Protein AF-A0A560EXR5-F1 (afdb_monomer)

Structure (mmCIF, N/CA/C/O backbone):
data_AF-A0A560EXR5-F1
#
_entry.id   AF-A0A560EXR5-F1
#
loop_
_atom_site.group_PDB
_atom_site.id
_atom_site.type_symbol
_atom_site.label_atom_id
_atom_site.label_alt_id
_atom_site.label_comp_id
_atom_site.label_asym_id
_atom_site.label_entity_id
_atom_site.label_seq_id
_atom_site.pdbx_PDB_ins_code
_atom_site.Cartn_x
_atom_site.Cartn_y
_atom_site.Cartn_z
_atom_site.occupancy
_atom_site.B_iso_or_equiv
_atom_site.auth_seq_id
_atom_site.auth_comp_id
_atom_site.auth_asym_id
_atom_site.auth_atom_id
_atom_site.pdbx_PDB_model_num
ATOM 1 N N . MET A 1 1 ? 4.949 34.197 48.998 1.00 36.62 1 MET A N 1
ATOM 2 C CA . MET A 1 1 ? 5.583 34.991 47.928 1.00 36.62 1 MET A CA 1
ATOM 3 C C . MET A 1 1 ? 6.390 34.040 47.038 1.00 36.62 1 MET A C 1
ATOM 5 O O . MET A 1 1 ? 7.555 33.818 47.303 1.00 36.62 1 MET A O 1
ATOM 9 N N . HIS A 1 2 ? 5.768 33.418 46.030 1.00 34.25 2 HIS A N 1
ATOM 10 C CA . HIS A 1 2 ? 6.482 32.774 44.912 1.00 34.25 2 HIS A CA 1
ATOM 11 C C . HIS A 1 2 ? 5.753 33.159 43.625 1.00 34.25 2 HIS A C 1
ATOM 13 O O . HIS A 1 2 ? 5.005 32.384 43.034 1.00 34.25 2 HIS A O 1
ATOM 19 N N . ALA A 1 3 ? 5.895 34.433 43.268 1.00 44.72 3 ALA A N 1
ATOM 20 C CA . ALA A 1 3 ? 5.408 34.966 42.012 1.00 44.72 3 ALA A CA 1
ATOM 21 C C . ALA A 1 3 ? 6.385 34.535 40.910 1.00 44.72 3 ALA A C 1
ATOM 23 O O . ALA A 1 3 ? 7.532 34.966 40.911 1.00 44.72 3 ALA A O 1
ATOM 24 N N . LYS A 1 4 ? 5.891 33.698 39.991 1.00 55.50 4 LYS A N 1
ATOM 25 C CA . LYS A 1 4 ? 6.545 33.218 38.761 1.00 55.50 4 LYS A CA 1
ATOM 26 C C . LYS A 1 4 ? 7.692 32.219 38.985 1.00 55.50 4 LYS A C 1
ATOM 28 O O . LYS A 1 4 ? 8.822 32.584 39.287 1.00 55.50 4 LYS A O 1
ATOM 33 N N . ARG A 1 5 ? 7.395 30.930 38.756 1.00 59.75 5 ARG A N 1
ATOM 34 C CA . ARG A 1 5 ? 8.422 29.930 38.417 1.00 59.75 5 ARG A CA 1
ATOM 35 C C . ARG A 1 5 ? 9.170 30.448 37.183 1.00 59.75 5 ARG A C 1
ATOM 37 O O . ARG A 1 5 ? 8.523 30.815 36.205 1.00 59.75 5 ARG A O 1
ATOM 44 N N . GLY A 1 6 ? 10.496 30.539 37.249 1.00 60.44 6 GLY A N 1
ATOM 45 C CA . GLY A 1 6 ? 11.305 30.971 36.112 1.00 60.44 6 GLY A CA 1
ATOM 46 C C . GLY A 1 6 ? 11.167 29.982 34.956 1.00 60.44 6 GLY A C 1
ATOM 47 O O . GLY A 1 6 ? 11.439 28.799 35.125 1.00 60.44 6 GLY A O 1
ATOM 48 N N . THR A 1 7 ? 10.723 30.452 33.794 1.00 59.69 7 THR A N 1
ATOM 49 C CA . THR A 1 7 ? 10.739 29.677 32.548 1.00 59.69 7 THR A CA 1
ATOM 50 C C . THR A 1 7 ? 12.156 29.669 31.989 1.00 59.69 7 THR A C 1
ATOM 52 O O . THR A 1 7 ? 12.626 30.683 31.475 1.00 59.69 7 THR A O 1
ATOM 55 N N . ILE A 1 8 ? 12.847 28.533 32.097 1.00 69.62 8 ILE A N 1
ATOM 56 C CA . ILE A 1 8 ? 14.122 28.304 31.413 1.00 69.62 8 ILE A CA 1
ATOM 57 C C . ILE A 1 8 ? 13.785 27.878 29.981 1.00 69.62 8 ILE A C 1
ATOM 59 O O . ILE A 1 8 ? 13.332 26.761 29.760 1.00 69.62 8 ILE A O 1
ATOM 63 N N . LEU A 1 9 ? 13.978 28.779 29.012 1.00 65.06 9 LEU A N 1
ATOM 64 C CA . LEU A 1 9 ? 13.545 28.601 27.614 1.00 65.06 9 LEU A CA 1
ATOM 65 C C . LEU A 1 9 ? 14.181 27.397 26.895 1.00 65.06 9 LEU A C 1
ATOM 67 O O . LEU A 1 9 ? 13.641 26.942 25.894 1.00 65.06 9 LEU A O 1
ATOM 71 N N . CYS A 1 10 ? 15.302 26.881 27.403 1.00 78.12 10 CYS A N 1
ATOM 72 C CA . CYS A 1 10 ? 16.080 25.821 26.758 1.00 78.12 10 CYS A CA 1
ATOM 73 C C . CYS A 1 10 ? 16.126 24.510 27.562 1.00 78.12 10 CYS A C 1
ATOM 75 O O . CYS A 1 10 ? 16.917 23.629 27.231 1.00 78.12 10 CYS A O 1
ATOM 77 N N . LEU A 1 11 ? 15.334 24.376 28.633 1.00 77.56 11 LEU A N 1
ATOM 78 C CA . LEU A 1 11 ? 15.291 23.149 29.428 1.00 77.56 11 LEU A CA 1
ATOM 79 C C . LEU A 1 11 ? 14.132 22.268 28.957 1.00 77.56 11 LEU A C 1
ATOM 81 O O . LEU A 1 11 ? 12.967 22.631 29.105 1.00 77.56 11 LEU A O 1
ATOM 85 N N . LEU A 1 12 ? 14.457 21.100 28.407 1.00 77.69 12 LEU A N 1
ATOM 86 C CA . LEU A 1 12 ? 13.470 20.063 28.126 1.00 77.69 12 LEU A CA 1
ATOM 87 C C . LEU A 1 12 ? 13.088 19.391 29.449 1.00 77.69 12 LEU A C 1
ATOM 89 O O . LEU A 1 12 ? 13.853 18.594 29.990 1.00 77.69 12 LEU A O 1
ATOM 93 N N . GLU A 1 13 ? 11.920 19.735 29.987 1.00 78.25 13 GLU A N 1
ATOM 94 C CA . GLU A 1 13 ? 11.346 19.070 31.157 1.00 78.25 13 GLU A CA 1
ATOM 95 C C . GLU A 1 13 ? 10.297 18.042 30.702 1.00 78.25 13 GLU A C 1
ATOM 97 O O . GLU A 1 13 ? 9.470 18.355 29.838 1.00 78.25 13 GLU A O 1
ATOM 102 N N . PRO A 1 14 ? 10.298 16.814 31.250 1.00 81.19 14 PRO A N 1
ATOM 103 C CA . PRO A 1 14 ? 9.248 15.851 30.959 1.00 81.19 14 PRO A CA 1
ATOM 104 C C . PRO A 1 14 ? 7.896 16.372 31.453 1.00 81.19 14 PRO A C 1
ATOM 106 O O . PRO A 1 14 ? 7.751 16.780 32.608 1.00 81.19 14 PRO A O 1
ATOM 109 N N . VAL A 1 15 ? 6.884 16.309 30.586 1.00 82.75 15 VAL A N 1
ATOM 110 C CA . VAL A 1 15 ? 5.515 16.652 30.971 1.00 82.75 15 VAL A CA 1
ATOM 111 C C . VAL A 1 15 ? 4.987 15.588 31.928 1.00 82.75 15 VAL A C 1
ATOM 113 O O . VAL A 1 15 ? 4.926 14.407 31.590 1.00 82.75 15 VAL A O 1
ATOM 116 N N . THR A 1 16 ? 4.585 16.001 33.127 1.00 87.00 16 THR A N 1
ATOM 117 C CA . THR A 1 16 ? 4.035 15.086 34.136 1.00 87.00 16 THR A CA 1
ATOM 118 C C . THR A 1 16 ? 2.509 15.099 34.134 1.00 87.00 16 THR A C 1
ATOM 120 O O . THR A 1 16 ? 1.871 16.110 33.837 1.00 87.00 16 THR A O 1
ATOM 123 N N . THR A 1 17 ? 1.889 13.993 34.556 1.00 84.56 17 THR A N 1
ATOM 124 C CA . THR A 1 17 ? 0.428 13.906 34.729 1.00 84.56 17 THR A CA 1
ATOM 125 C C . THR A 1 17 ? -0.107 14.993 35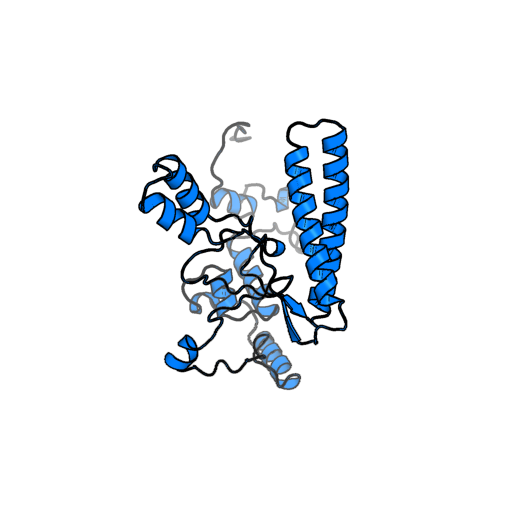.666 1.00 84.56 17 THR A C 1
ATOM 127 O O . THR A 1 17 ? -1.201 15.510 35.457 1.00 84.56 17 THR A O 1
ATOM 130 N N . ASN A 1 18 ? 0.681 15.388 36.671 1.00 83.81 18 ASN A N 1
ATOM 131 C CA . ASN A 1 18 ? 0.318 16.463 37.589 1.00 83.81 18 ASN A CA 1
ATOM 132 C C . ASN A 1 18 ? 0.266 17.822 36.891 1.00 83.81 18 ASN A C 1
ATOM 134 O O . ASN A 1 18 ? -0.682 18.561 37.125 1.00 83.81 18 ASN A O 1
ATOM 138 N N . GLN A 1 19 ? 1.217 18.132 36.005 1.00 84.00 19 GLN A N 1
ATOM 139 C CA . GLN A 1 19 ? 1.169 19.366 35.212 1.00 84.00 19 GLN A CA 1
ATOM 140 C C . GLN A 1 19 ? -0.092 19.405 34.339 1.00 84.00 19 GLN A C 1
ATOM 142 O O . GLN A 1 19 ? -0.797 20.411 34.329 1.00 84.00 19 GLN A O 1
ATOM 147 N N . VAL A 1 20 ? -0.438 18.290 33.685 1.00 86.44 20 VAL A N 1
ATOM 148 C CA . VAL A 1 20 ? -1.673 18.185 32.889 1.00 86.44 20 VAL A CA 1
ATOM 149 C C . VAL A 1 20 ? -2.910 18.392 33.770 1.00 86.44 20 VAL A C 1
ATOM 151 O O . VAL A 1 20 ? -3.744 19.245 33.478 1.00 86.44 20 VAL A O 1
ATOM 154 N N . ASN A 1 21 ? -3.017 17.684 34.894 1.00 86.62 21 ASN A N 1
ATOM 155 C CA . ASN A 1 21 ? -4.158 17.816 35.802 1.00 86.62 21 ASN A CA 1
ATOM 156 C C . ASN A 1 21 ? -4.271 19.234 36.402 1.00 86.62 21 ASN A C 1
ATOM 158 O O . ASN A 1 21 ? -5.376 19.761 36.520 1.00 86.62 21 ASN A O 1
ATOM 162 N N . GLU A 1 22 ? -3.152 19.885 36.744 1.00 86.69 22 GLU A N 1
ATOM 163 C CA . GLU A 1 22 ? -3.139 21.281 37.205 1.00 86.69 22 GLU A CA 1
ATOM 164 C C . GLU A 1 22 ? -3.675 22.223 36.115 1.00 86.69 22 GLU A C 1
ATOM 166 O O . GLU A 1 22 ? -4.543 23.050 36.405 1.00 86.69 22 GLU A O 1
ATOM 171 N N . THR A 1 23 ? -3.253 22.056 34.854 1.00 86.44 23 THR A N 1
ATOM 172 C CA . THR A 1 23 ? -3.784 22.861 33.736 1.00 86.44 23 THR A CA 1
ATOM 173 C C . THR A 1 23 ? -5.274 22.638 33.484 1.00 86.44 23 THR A C 1
ATOM 175 O O . THR A 1 23 ? -5.957 23.571 33.069 1.00 86.44 23 THR A O 1
ATOM 178 N N . LEU A 1 24 ? -5.801 21.450 33.794 1.00 90.62 24 LEU A N 1
ATOM 179 C CA . LEU A 1 24 ? -7.225 21.119 33.685 1.00 90.62 24 LEU A CA 1
ATOM 180 C C . LEU A 1 24 ? -8.056 21.544 34.911 1.00 90.62 24 LEU A C 1
ATOM 182 O O . LEU A 1 24 ? -9.265 21.326 34.937 1.00 90.62 24 LEU A O 1
ATOM 186 N N . GLY A 1 25 ? -7.444 22.185 35.913 1.00 86.88 25 GLY A N 1
ATOM 187 C CA . GLY A 1 25 ? -8.156 22.752 37.062 1.00 86.88 25 GLY A CA 1
ATOM 188 C C . GLY A 1 25 ? -8.254 21.843 38.290 1.00 86.88 25 GLY A C 1
ATOM 189 O O . GLY A 1 25 ? -9.032 22.142 39.195 1.00 86.88 25 GLY A O 1
ATOM 190 N N . ALA A 1 26 ? -7.450 20.776 38.379 1.00 82.81 26 ALA A N 1
ATOM 191 C CA . ALA A 1 26 ? -7.462 19.859 39.526 1.00 82.81 26 ALA A CA 1
ATOM 192 C C . ALA A 1 26 ? -7.004 20.502 40.852 1.00 82.81 26 ALA A C 1
ATOM 194 O O . ALA A 1 26 ? -7.321 19.988 41.925 1.00 82.81 26 ALA A O 1
ATOM 195 N N . LYS A 1 27 ? -6.258 21.616 40.807 1.00 79.88 27 LYS A N 1
ATOM 196 C CA . LYS A 1 27 ? -5.683 22.269 41.991 1.00 79.88 27 LYS A CA 1
ATOM 197 C C . LYS A 1 27 ? -6.281 23.661 42.239 1.00 79.88 27 LYS A C 1
ATOM 199 O O . LYS A 1 27 ? -6.100 24.551 41.406 1.00 79.88 27 LYS A O 1
ATOM 204 N N . PRO A 1 28 ? -6.924 23.899 43.398 1.00 71.81 28 PRO A N 1
ATOM 205 C CA . PRO A 1 28 ? -7.389 25.229 43.782 1.00 71.81 28 PRO A CA 1
ATOM 206 C C . PRO A 1 28 ? -6.224 26.226 43.891 1.00 71.81 28 PRO A C 1
ATOM 208 O O . PRO A 1 28 ? -5.185 25.913 44.469 1.00 71.81 28 PRO A O 1
ATOM 211 N N . GLY A 1 29 ? -6.396 27.432 43.345 1.00 74.56 29 GLY A N 1
ATOM 212 C CA . GLY A 1 29 ? -5.404 28.515 43.421 1.00 74.56 29 GLY A CA 1
ATOM 213 C C . GLY A 1 29 ? -4.333 28.518 42.321 1.00 74.56 29 GLY A C 1
ATOM 214 O O . GLY A 1 29 ? -3.549 29.463 42.258 1.00 74.56 29 GLY A O 1
ATOM 215 N N . VAL A 1 30 ? -4.310 27.517 41.434 1.00 80.69 30 VAL A N 1
ATOM 216 C CA . VAL A 1 30 ? -3.520 27.545 40.191 1.00 80.69 30 VAL A CA 1
ATOM 217 C C . VAL A 1 30 ? -4.450 27.888 39.029 1.00 80.69 30 VAL A C 1
ATOM 219 O O . VAL A 1 30 ? -5.541 27.332 38.921 1.00 80.69 30 VAL A O 1
ATOM 222 N N . GLN A 1 31 ? -4.040 28.823 38.170 1.00 82.12 31 GLN A N 1
ATOM 223 C CA . GLN A 1 31 ? -4.829 29.205 37.000 1.00 82.12 31 GLN A CA 1
ATOM 224 C C . GLN A 1 31 ? -4.867 28.043 35.995 1.00 82.12 31 GLN A C 1
ATOM 226 O O . GLN A 1 31 ? -3.825 27.634 35.482 1.00 82.12 31 GLN A O 1
ATOM 231 N N . SER A 1 32 ? -6.064 27.526 35.714 1.00 90.19 32 SER A N 1
ATOM 232 C CA . SER A 1 32 ? -6.288 26.512 34.679 1.00 90.19 32 SER A CA 1
ATOM 233 C C . SER A 1 32 ? -6.266 27.128 33.277 1.00 90.19 32 SER A C 1
ATOM 235 O O . SER A 1 32 ? -6.354 28.348 33.109 1.00 90.19 32 SER A O 1
ATOM 237 N N . ILE A 1 33 ? -6.198 26.282 32.247 1.00 90.50 33 ILE A N 1
ATOM 238 C CA . ILE A 1 33 ? -6.329 26.717 30.853 1.00 90.50 33 ILE A CA 1
ATOM 239 C C . ILE A 1 33 ? -7.689 27.385 30.602 1.00 90.50 33 ILE A C 1
ATOM 241 O O . ILE A 1 33 ? -7.748 28.414 29.937 1.00 90.50 33 ILE A O 1
ATOM 245 N N . PHE A 1 34 ? -8.763 26.882 31.216 1.00 92.38 34 PHE A N 1
ATOM 246 C CA . PHE A 1 34 ? -10.105 27.462 31.114 1.00 92.38 34 PHE A CA 1
ATOM 247 C C . PHE A 1 34 ? -10.150 28.874 31.695 1.00 92.38 34 PHE A C 1
ATOM 249 O O . PHE A 1 34 ? -10.562 29.811 31.016 1.00 92.38 34 PHE A O 1
ATOM 256 N N . ALA A 1 35 ? -9.611 29.051 32.906 1.00 88.50 35 ALA A N 1
ATOM 257 C CA . ALA A 1 35 ? -9.527 30.356 33.552 1.00 88.50 35 ALA A CA 1
ATOM 258 C C . ALA A 1 35 ? -8.625 31.336 32.783 1.00 88.50 35 ALA A C 1
ATOM 260 O O . ALA A 1 35 ? -8.871 32.539 32.793 1.00 88.50 35 ALA A O 1
ATOM 261 N N . ARG A 1 36 ? -7.582 30.844 32.102 1.00 88.12 36 ARG A N 1
ATOM 262 C CA . ARG A 1 36 ? -6.715 31.664 31.241 1.00 88.12 36 ARG A CA 1
ATOM 263 C C . ARG A 1 36 ? -7.455 32.223 30.023 1.00 88.12 36 ARG A C 1
ATOM 265 O O . ARG A 1 36 ? -7.148 33.337 29.612 1.00 88.12 36 ARG A O 1
ATOM 272 N N . PHE A 1 37 ? -8.400 31.471 29.464 1.00 91.50 37 PHE A N 1
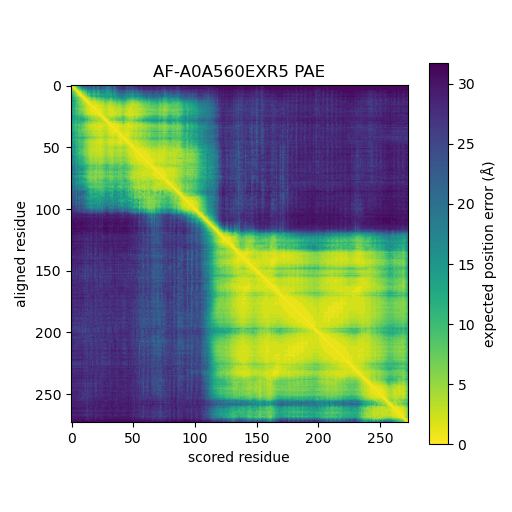ATOM 273 C CA . PHE A 1 37 ? -9.195 31.881 28.301 1.00 91.50 37 PHE A CA 1
ATOM 274 C C . PHE A 1 37 ? -10.579 32.448 28.659 1.00 91.50 37 PHE A C 1
ATOM 276 O O . PHE A 1 37 ? -11.326 32.822 27.763 1.00 91.50 37 PHE A O 1
ATOM 283 N N . GLY A 1 38 ? -10.916 32.552 29.949 1.00 90.50 38 GLY A N 1
ATOM 284 C CA . GLY A 1 38 ? -12.195 33.103 30.406 1.00 90.50 38 GLY A CA 1
ATOM 285 C C . GLY A 1 38 ? -13.388 32.155 30.251 1.00 90.50 38 GLY A C 1
ATOM 286 O O . GLY A 1 38 ? -14.521 32.622 30.208 1.00 90.50 38 GLY A O 1
ATOM 287 N N . PHE A 1 39 ? -13.155 30.842 30.168 1.00 92.88 39 PHE A N 1
ATOM 288 C CA . PHE A 1 39 ? -14.223 29.844 30.114 1.00 92.88 39 PHE A CA 1
ATOM 289 C C . PHE A 1 39 ? -14.691 29.440 31.518 1.00 92.88 39 PHE A C 1
ATOM 291 O O . PHE A 1 39 ? -13.876 29.130 32.393 1.00 92.88 39 PHE A O 1
ATOM 298 N N . THR A 1 40 ? -16.008 29.392 31.699 1.00 92.62 40 THR A N 1
ATOM 299 C CA . THR A 1 40 ? -16.698 28.932 32.911 1.00 92.62 40 THR A CA 1
ATOM 300 C C . THR A 1 40 ? -17.804 27.950 32.542 1.00 92.62 40 THR A C 1
ATOM 302 O O . THR A 1 40 ? -18.229 27.891 31.387 1.00 92.62 40 THR A O 1
ATOM 305 N N . GLU A 1 41 ? -18.287 27.205 33.528 1.00 91.00 41 GLU A N 1
ATOM 306 C CA . GLU A 1 41 ? -19.540 26.461 33.407 1.00 91.00 41 GLU A CA 1
ATOM 307 C C . GLU A 1 41 ? -20.731 27.432 33.225 1.00 91.00 41 GLU A C 1
ATOM 309 O O . GLU A 1 41 ? -20.600 28.632 33.512 1.00 91.00 41 GLU A O 1
ATOM 314 N N . PRO A 1 42 ? -21.909 26.957 32.771 1.00 91.44 42 PRO A N 1
ATOM 315 C CA . PRO A 1 42 ? -23.099 27.798 32.584 1.00 91.44 42 PRO A CA 1
ATOM 316 C C . PRO A 1 42 ? -23.589 28.515 33.852 1.00 91.44 42 PRO A C 1
ATOM 318 O O . PRO A 1 42 ? -24.243 29.551 33.758 1.00 91.44 42 PRO A O 1
ATOM 321 N N . ASP A 1 43 ? -23.272 27.981 35.033 1.00 92.25 43 ASP A N 1
ATOM 322 C CA . ASP A 1 43 ? -23.579 28.578 36.338 1.00 92.25 43 ASP A CA 1
ATOM 323 C C . ASP A 1 43 ? -22.517 29.595 36.812 1.00 92.25 43 ASP A C 1
ATOM 325 O O . ASP A 1 43 ? -22.628 30.159 37.902 1.00 92.25 43 ASP A O 1
ATOM 329 N N . GLY A 1 44 ? -21.484 29.839 35.997 1.00 88.44 44 GLY A N 1
ATOM 330 C CA . GLY A 1 44 ? -20.367 30.733 36.297 1.00 88.44 44 GLY A CA 1
ATOM 331 C C . GLY A 1 44 ? -19.255 30.098 37.135 1.00 88.44 44 GLY A C 1
ATOM 332 O O . GLY A 1 44 ? -18.282 30.780 37.469 1.00 88.44 44 GLY A O 1
ATOM 333 N N . SER A 1 45 ? -19.354 28.812 37.481 1.00 90.25 45 SER A N 1
ATOM 334 C CA . SER A 1 45 ? -18.316 28.127 38.249 1.00 90.25 45 SER A CA 1
ATOM 335 C C . SER A 1 45 ? -17.073 27.795 37.393 1.00 90.25 45 SER A C 1
ATOM 337 O O . SER A 1 45 ? -17.155 27.681 36.165 1.00 90.25 45 SER A O 1
ATOM 339 N N . PRO A 1 46 ? -15.871 27.677 37.999 1.00 89.44 46 PRO A N 1
ATOM 340 C CA . PRO A 1 46 ? -14.664 27.314 37.259 1.00 89.44 46 PRO A CA 1
ATOM 341 C C . PRO A 1 46 ? -14.730 25.882 36.718 1.00 89.44 46 PRO A C 1
ATOM 343 O O . PRO A 1 46 ? -14.926 24.944 37.490 1.00 89.44 46 PRO A O 1
ATOM 346 N N . ILE A 1 47 ? -14.442 25.710 35.425 1.00 90.50 47 ILE A N 1
ATOM 347 C CA . ILE A 1 47 ? -14.355 24.387 34.790 1.00 90.50 47 ILE A CA 1
ATOM 348 C C . ILE A 1 47 ? -13.202 23.591 35.412 1.00 90.50 47 ILE A C 1
ATOM 350 O O . ILE A 1 47 ? -12.066 24.080 35.515 1.00 90.50 47 ILE A O 1
ATOM 354 N N . ARG A 1 48 ? -13.489 22.345 35.800 1.00 89.50 48 ARG A N 1
ATOM 355 C CA . ARG A 1 48 ? -12.505 21.389 36.321 1.00 89.50 48 ARG A CA 1
ATOM 356 C C . ARG A 1 48 ? -12.668 20.046 35.638 1.00 89.50 48 ARG A C 1
ATOM 358 O O . ARG A 1 48 ? -13.727 19.435 35.733 1.00 89.50 48 ARG A O 1
ATOM 365 N N . LEU A 1 49 ? -11.595 19.574 35.011 1.00 88.50 49 LEU A N 1
ATOM 366 C CA . LEU A 1 49 ? -11.558 18.272 34.360 1.00 88.50 49 LEU A CA 1
ATOM 367 C C . LEU A 1 49 ? -10.405 17.409 34.879 1.00 88.50 49 LEU A C 1
ATOM 369 O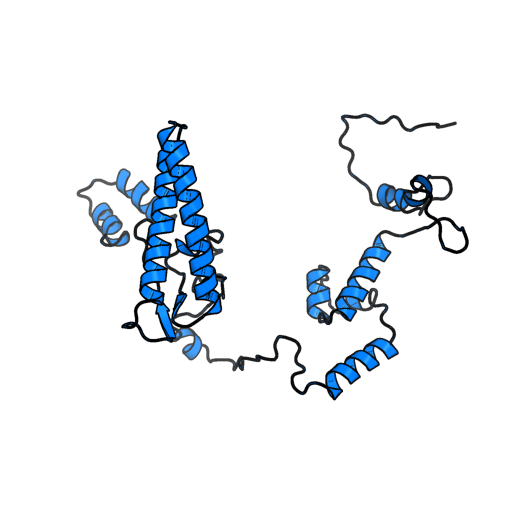 O . LEU A 1 49 ? -9.332 17.893 35.242 1.00 88.50 49 LEU A O 1
ATOM 373 N N . HIS A 1 50 ? -10.617 16.101 34.856 1.00 85.81 50 HIS A N 1
ATOM 374 C CA . HIS A 1 50 ? -9.591 15.088 35.039 1.00 85.81 50 HIS A CA 1
ATOM 375 C C . HIS A 1 50 ? -9.178 14.521 33.683 1.00 85.81 50 HIS A C 1
ATOM 377 O O . HIS A 1 50 ? -10.014 14.277 32.815 1.00 85.81 50 HIS A O 1
ATOM 383 N N . SER A 1 51 ? -7.889 14.222 33.524 1.00 84.75 51 SER A N 1
ATOM 384 C CA . SER A 1 51 ? -7.345 13.615 32.300 1.00 84.75 51 SER A CA 1
ATOM 385 C C . SER A 1 51 ? -8.074 12.330 31.875 1.00 84.75 51 SER A C 1
ATOM 387 O O . SER A 1 51 ? -8.239 12.085 30.681 1.00 84.75 51 SER A O 1
ATOM 389 N N . HIS A 1 52 ? -8.587 11.537 32.823 1.00 84.12 52 HIS A N 1
ATOM 390 C CA . HIS A 1 52 ? -9.366 10.342 32.497 1.00 84.12 52 HIS A CA 1
ATOM 391 C C . HIS A 1 52 ? -10.745 10.626 31.889 1.00 84.12 52 HIS A C 1
ATOM 393 O O . HIS A 1 52 ? -11.204 9.805 31.099 1.00 84.12 52 HIS A O 1
ATOM 399 N N . GLN A 1 53 ? -11.382 11.772 32.159 1.00 85.50 53 GLN A N 1
ATOM 400 C CA . GLN A 1 53 ? -12.722 12.077 31.630 1.00 85.50 53 GLN A CA 1
ATOM 401 C C . GLN A 1 53 ? -12.754 12.113 30.098 1.00 85.50 53 GLN A C 1
ATOM 403 O O . GLN A 1 53 ? -13.722 11.650 29.501 1.00 85.50 53 GLN A O 1
ATOM 408 N N . PHE A 1 54 ? -11.670 12.550 29.451 1.00 87.56 54 PHE A N 1
ATOM 409 C CA . PHE A 1 54 ? -11.548 12.483 27.991 1.00 87.56 54 PHE A CA 1
ATOM 410 C C . PHE A 1 54 ? -11.612 11.044 27.473 1.00 87.56 54 PHE A C 1
ATOM 412 O O . PHE A 1 54 ? -12.246 10.775 26.458 1.00 87.56 54 PHE A O 1
ATOM 419 N N . ARG A 1 55 ? -11.000 10.097 28.191 1.00 84.69 55 ARG A N 1
ATOM 420 C CA . ARG A 1 55 ? -11.021 8.676 27.825 1.00 84.69 55 ARG A CA 1
ATOM 421 C C . ARG A 1 55 ? -12.405 8.054 28.012 1.00 84.69 55 ARG A C 1
ATOM 423 O O . ARG A 1 55 ? -12.784 7.208 27.207 1.00 84.69 55 ARG A O 1
ATOM 430 N N . HIS A 1 56 ? -13.148 8.455 29.041 1.00 84.19 56 HIS A N 1
ATOM 431 C CA . HIS A 1 56 ? -14.550 8.054 29.202 1.00 84.19 56 HIS A CA 1
ATOM 432 C C . HIS A 1 56 ? -15.390 8.581 28.034 1.00 84.19 56 HIS A C 1
ATOM 434 O O . HIS A 1 56 ? -16.018 7.803 27.327 1.00 84.19 56 HIS A O 1
ATOM 440 N N . TRP A 1 57 ? -15.294 9.883 27.752 1.00 84.56 57 TRP A N 1
ATOM 441 C CA . TRP A 1 57 ? -16.050 10.526 26.678 1.00 84.56 57 TRP A CA 1
ATOM 442 C C . TRP A 1 57 ? -15.777 9.921 25.295 1.00 84.56 57 TRP A C 1
ATOM 444 O O . TRP A 1 57 ? -16.715 9.608 24.563 1.00 84.56 57 TRP A O 1
ATOM 454 N N . LEU A 1 58 ? -14.506 9.687 24.955 1.00 86.62 58 LEU A N 1
ATOM 455 C CA . LEU A 1 58 ? -14.120 9.053 23.693 1.00 86.62 58 LEU A CA 1
ATOM 456 C C . LEU A 1 58 ? -14.661 7.622 23.562 1.00 86.62 58 LEU A C 1
ATOM 458 O O . LEU A 1 58 ? -15.086 7.238 22.475 1.00 86.62 58 LEU A O 1
ATOM 462 N N . ASN A 1 59 ? -14.694 6.846 24.651 1.00 82.50 59 ASN A N 1
ATOM 463 C CA . ASN A 1 59 ? -15.309 5.517 24.629 1.00 82.50 59 ASN A CA 1
ATOM 464 C C . ASN A 1 59 ? -16.823 5.604 24.439 1.00 82.50 59 ASN A C 1
ATOM 466 O O . ASN A 1 59 ? -17.356 4.883 23.603 1.00 82.50 59 ASN A O 1
ATOM 470 N N . THR A 1 60 ? -17.510 6.512 25.138 1.00 77.94 60 THR A N 1
ATOM 471 C CA . THR A 1 60 ? -18.949 6.731 24.934 1.00 77.94 60 THR A CA 1
ATOM 472 C C . THR A 1 60 ? -19.258 7.096 23.480 1.00 77.94 60 THR A C 1
ATOM 474 O O . THR A 1 60 ? -20.204 6.565 22.906 1.00 77.94 60 THR A O 1
ATOM 477 N N . LEU A 1 61 ? -18.453 7.960 22.850 1.00 82.38 61 LEU A N 1
ATOM 478 C CA . LEU A 1 61 ? -18.609 8.291 21.429 1.00 82.38 61 LEU A CA 1
ATOM 479 C C . LEU A 1 61 ? -18.364 7.086 20.514 1.00 82.38 61 LEU A C 1
ATOM 481 O O . LEU A 1 61 ? -19.106 6.903 19.554 1.00 82.38 61 LEU A O 1
ATOM 485 N N . ALA A 1 62 ? -17.368 6.251 20.814 1.00 79.44 62 ALA A N 1
ATOM 486 C CA . ALA A 1 62 ? -17.093 5.034 20.053 1.00 79.44 62 ALA A CA 1
ATOM 487 C C . ALA A 1 62 ? -18.244 4.017 20.150 1.00 79.44 62 ALA A C 1
ATOM 489 O O . ALA A 1 62 ? -18.656 3.463 19.130 1.00 79.44 62 ALA A O 1
ATOM 490 N N . HIS A 1 63 ? -18.810 3.823 21.348 1.00 72.94 63 HIS A N 1
ATOM 491 C CA . HIS A 1 63 ? -20.002 2.994 21.541 1.00 72.94 63 HIS A CA 1
ATOM 492 C C . HIS A 1 63 ? -21.193 3.548 20.748 1.00 72.94 63 HIS A C 1
ATOM 494 O O . HIS A 1 63 ? -21.829 2.807 20.002 1.00 72.94 63 HIS A O 1
ATOM 500 N N . ARG A 1 64 ? -21.437 4.865 20.819 1.00 73.25 64 ARG A N 1
ATOM 501 C CA . ARG A 1 64 ? -22.502 5.529 20.048 1.00 73.25 64 ARG A CA 1
ATOM 502 C C . ARG A 1 64 ? -22.304 5.457 18.536 1.00 73.25 64 ARG A C 1
ATOM 504 O O . ARG A 1 64 ? -23.279 5.423 17.796 1.00 73.25 64 ARG A O 1
ATOM 511 N N . GLY A 1 65 ? -21.053 5.423 18.085 1.00 74.75 65 GLY A N 1
ATOM 512 C CA . GLY A 1 65 ? -20.677 5.223 16.686 1.00 74.75 65 GLY A CA 1
ATOM 513 C C . GLY A 1 65 ? -20.802 3.775 16.200 1.00 74.75 65 GLY A C 1
ATOM 514 O O . GLY A 1 65 ? -20.486 3.508 15.045 1.00 74.75 65 GLY A O 1
ATOM 515 N N . GLY A 1 66 ? -21.238 2.841 17.054 1.00 71.50 66 GLY A N 1
ATOM 516 C CA . GLY A 1 66 ? -21.469 1.442 16.690 1.00 71.50 66 GLY A CA 1
ATOM 517 C C . GLY A 1 66 ? -20.231 0.544 16.746 1.00 71.50 66 GLY A C 1
ATOM 518 O O . GLY A 1 66 ? -20.268 -0.569 16.223 1.00 71.50 66 GLY A O 1
ATOM 519 N N . MET A 1 67 ? -19.129 0.983 17.368 1.00 77.88 67 MET A N 1
ATOM 520 C CA . MET A 1 67 ? -17.961 0.115 17.546 1.00 77.88 67 MET A CA 1
ATOM 521 C C . MET A 1 67 ? -18.262 -1.027 18.527 1.00 77.88 67 MET A C 1
ATOM 523 O O . MET A 1 67 ? -18.874 -0.828 19.577 1.00 77.88 67 MET A O 1
ATOM 527 N N . SER A 1 68 ? -17.781 -2.234 18.213 1.00 78.31 68 SER A N 1
ATOM 528 C CA . SER A 1 68 ? -17.952 -3.394 19.090 1.00 78.31 68 SER A CA 1
ATOM 529 C C . SER A 1 68 ? -17.118 -3.269 20.374 1.00 78.31 68 SER A C 1
ATOM 531 O O . SER A 1 68 ? -16.078 -2.606 20.404 1.00 78.31 68 SER A O 1
ATOM 533 N N . GLN A 1 69 ? -17.513 -3.978 21.441 1.00 76.88 69 GLN A N 1
ATOM 534 C CA . GLN A 1 69 ? -16.738 -4.020 22.691 1.00 76.88 69 GLN A CA 1
ATOM 535 C C . GLN A 1 69 ? -15.281 -4.466 22.467 1.00 76.88 69 GLN A C 1
ATOM 537 O O . GLN A 1 69 ? -14.367 -3.985 23.138 1.00 76.88 69 GLN A O 1
ATOM 542 N N . LEU A 1 70 ? -15.058 -5.389 21.529 1.00 80.25 70 LEU A N 1
ATOM 543 C CA . LEU A 1 70 ? -13.734 -5.916 21.221 1.00 80.25 70 LEU A CA 1
ATOM 544 C C . LEU A 1 70 ? -12.873 -4.877 20.491 1.00 80.25 70 LEU A C 1
ATOM 546 O O . LEU A 1 70 ? -11.698 -4.721 20.825 1.00 80.25 70 LEU A O 1
ATOM 550 N N . ASP A 1 71 ? -13.454 -4.131 19.552 1.00 80.12 71 ASP A N 1
ATOM 551 C CA . ASP A 1 71 ? -12.739 -3.079 18.822 1.00 80.12 71 ASP A CA 1
ATOM 552 C C . ASP A 1 71 ? -12.408 -1.898 19.727 1.00 80.12 71 ASP A C 1
ATOM 554 O O . ASP A 1 71 ? -11.292 -1.387 19.690 1.00 80.12 71 ASP A O 1
ATOM 558 N N . ILE A 1 72 ? -13.329 -1.522 20.616 1.00 81.19 72 ILE A N 1
ATOM 559 C CA . ILE A 1 72 ? -13.091 -0.489 21.62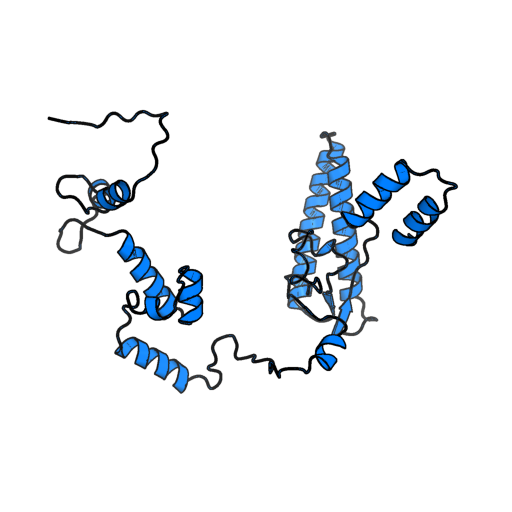7 1.00 81.19 72 ILE A CA 1
ATOM 560 C C . ILE A 1 72 ? -11.981 -0.914 22.586 1.00 81.19 72 ILE A C 1
ATOM 562 O O . ILE A 1 72 ? -11.118 -0.101 22.920 1.00 81.19 72 ILE A O 1
ATOM 566 N N . ALA A 1 73 ? -11.958 -2.184 23.003 1.00 84.94 73 ALA A N 1
ATOM 567 C CA . ALA A 1 73 ? -10.891 -2.705 23.848 1.00 84.94 73 ALA A CA 1
ATOM 568 C C . ALA A 1 73 ? -9.530 -2.627 23.141 1.00 84.94 73 ALA A C 1
ATOM 570 O O . ALA A 1 73 ? -8.573 -2.128 23.729 1.00 84.94 73 ALA A O 1
ATOM 571 N N . LYS A 1 74 ? -9.453 -3.031 21.867 1.00 82.56 74 LYS A N 1
ATOM 572 C CA . LYS A 1 74 ? -8.226 -2.937 21.062 1.00 82.56 74 LYS A CA 1
ATOM 573 C C . LYS A 1 74 ? -7.783 -1.492 20.838 1.00 82.56 74 LYS A C 1
ATOM 575 O O . LYS A 1 74 ? -6.629 -1.173 21.102 1.00 82.56 74 LYS A O 1
ATOM 580 N N . TRP A 1 75 ? -8.692 -0.619 20.406 1.00 84.75 75 TRP A N 1
ATOM 581 C CA . TRP A 1 75 ? -8.417 0.799 20.157 1.00 84.75 75 TRP A CA 1
ATOM 582 C C . TRP A 1 75 ? -7.969 1.529 21.428 1.00 84.75 75 TRP A C 1
ATOM 584 O O . TRP A 1 75 ? -7.068 2.363 21.398 1.00 84.75 75 TRP A O 1
ATOM 594 N N . SER A 1 76 ? -8.545 1.155 22.570 1.00 84.25 76 SER A N 1
ATOM 595 C CA . SER A 1 76 ? -8.163 1.667 23.884 1.00 84.25 76 SER A CA 1
ATOM 596 C C . SER A 1 76 ? -6.943 0.967 24.498 1.00 84.25 76 SER A C 1
ATOM 598 O O . SER A 1 76 ? -6.590 1.296 25.634 1.00 84.25 76 SER A O 1
ATOM 600 N N . SER A 1 77 ? -6.306 0.016 23.810 1.00 84.94 77 SER A N 1
ATOM 601 C CA . SER A 1 77 ? -5.178 -0.786 24.313 1.00 84.94 77 SER A CA 1
ATOM 602 C C . SER A 1 77 ? -5.470 -1.519 25.632 1.00 84.94 77 SER A C 1
ATOM 604 O O . SER A 1 77 ? -4.634 -1.573 26.536 1.00 84.94 77 SER A O 1
ATOM 606 N N . ARG A 1 78 ? -6.678 -2.069 25.775 1.00 83.38 78 ARG A N 1
ATOM 607 C CA . ARG A 1 78 ? -7.090 -2.883 26.926 1.00 83.38 78 ARG A CA 1
ATOM 608 C C . ARG A 1 78 ? -6.683 -4.337 26.722 1.00 83.38 78 ARG A C 1
ATOM 610 O O . ARG A 1 78 ? -6.838 -4.899 25.642 1.00 83.38 78 ARG A O 1
ATOM 617 N N . LYS A 1 79 ? -6.213 -4.962 27.802 1.00 82.25 79 LYS A N 1
ATOM 618 C CA . LYS A 1 79 ? -5.895 -6.398 27.824 1.00 82.25 79 LYS A CA 1
ATOM 619 C C . LYS A 1 79 ? -7.159 -7.260 27.897 1.00 82.25 79 LYS A C 1
ATOM 621 O O . LYS A 1 79 ? -7.135 -8.411 27.475 1.00 82.25 79 LYS A O 1
ATOM 626 N N . ASP A 1 80 ? -8.242 -6.714 28.447 1.00 81.75 80 ASP A N 1
ATOM 627 C CA . ASP A 1 80 ? -9.490 -7.429 28.692 1.00 81.75 80 ASP A CA 1
ATOM 628 C C . ASP A 1 80 ? -10.699 -6.547 28.358 1.00 81.75 80 ASP A C 1
ATOM 630 O O . ASP A 1 80 ? -10.764 -5.384 28.755 1.00 81.75 80 ASP A O 1
ATOM 634 N N . ILE A 1 81 ? -11.676 -7.123 27.658 1.00 79.81 81 ILE A N 1
ATOM 635 C CA . ILE A 1 81 ? -12.925 -6.465 27.253 1.00 79.81 81 ILE A CA 1
ATOM 636 C C . ILE A 1 81 ? -13.756 -6.036 28.469 1.00 79.81 81 ILE A C 1
ATOM 638 O O . ILE A 1 81 ? -14.455 -5.025 28.416 1.00 79.81 81 ILE A O 1
ATOM 642 N N . ARG A 1 82 ? -13.658 -6.760 29.591 1.00 79.88 82 ARG A N 1
ATOM 643 C CA . ARG A 1 82 ? -14.381 -6.437 30.832 1.00 79.88 82 ARG A CA 1
ATOM 644 C C . ARG A 1 82 ? -14.026 -5.048 31.370 1.00 79.88 82 ARG A C 1
ATOM 646 O O . ARG A 1 82 ? -14.874 -4.403 31.971 1.00 79.88 82 ARG A O 1
ATOM 653 N N . GLN A 1 83 ? -12.828 -4.544 31.057 1.00 77.00 83 GLN A N 1
ATOM 654 C CA . GLN A 1 83 ? -12.383 -3.191 31.413 1.00 77.00 83 GLN A CA 1
ATOM 655 C C . GLN A 1 83 ? -13.120 -2.081 30.649 1.00 77.00 83 GLN A C 1
ATOM 657 O O . GLN A 1 83 ? -12.877 -0.909 30.912 1.00 77.00 83 GLN A O 1
ATOM 662 N N . ASN A 1 84 ? -13.979 -2.400 29.675 1.00 79.38 84 ASN A N 1
ATOM 663 C CA . ASN A 1 84 ? -14.809 -1.392 29.017 1.00 79.38 84 ASN A CA 1
ATOM 664 C C . ASN A 1 84 ? -15.912 -0.866 29.942 1.00 79.38 84 ASN A C 1
ATOM 666 O O . ASN A 1 84 ? -16.265 0.301 29.820 1.00 79.38 84 ASN A O 1
ATOM 670 N N . GLN A 1 85 ? -16.424 -1.692 30.863 1.00 72.12 85 GLN A N 1
ATOM 671 C CA . GLN A 1 85 ? -17.559 -1.332 31.724 1.00 72.12 85 GLN A CA 1
ATOM 672 C C . GLN A 1 85 ? -17.262 -0.122 32.615 1.00 72.12 85 GLN A C 1
ATOM 674 O O . GLN A 1 85 ? -18.130 0.720 32.801 1.00 72.12 85 GLN A O 1
ATOM 679 N N . ASP A 1 86 ? -16.020 0.019 33.083 1.00 65.56 86 ASP A N 1
ATOM 680 C CA . ASP A 1 86 ? -15.603 1.163 33.903 1.00 65.56 86 ASP A CA 1
ATOM 681 C C . ASP A 1 86 ? -15.650 2.492 33.133 1.00 65.56 86 ASP A C 1
ATOM 683 O O . ASP A 1 86 ? -15.628 3.562 33.737 1.00 65.56 86 ASP A O 1
ATOM 687 N N . TYR A 1 87 ? -15.691 2.436 31.797 1.00 60.12 87 TYR A N 1
ATOM 688 C CA . TYR A 1 87 ? -15.620 3.600 30.918 1.00 60.12 87 TYR A CA 1
ATOM 689 C C . TYR A 1 87 ? -16.860 3.825 30.062 1.00 60.12 87 TYR A C 1
ATOM 691 O O . TYR A 1 87 ? -16.942 4.857 29.395 1.00 60.12 87 TYR A O 1
ATOM 699 N N . ASP A 1 88 ? -17.790 2.876 30.068 1.00 63.03 88 ASP A N 1
ATOM 700 C CA . ASP A 1 88 ? -19.052 2.993 29.363 1.00 63.03 88 ASP A CA 1
ATOM 701 C C . ASP A 1 88 ? -20.057 3.739 30.248 1.00 63.03 88 ASP A C 1
ATOM 703 O O . ASP A 1 88 ? -20.362 3.347 31.375 1.00 63.03 88 ASP A O 1
ATOM 707 N N . HIS A 1 89 ? -20.537 4.866 29.737 1.00 70.38 89 HIS A N 1
ATOM 708 C CA . HIS A 1 89 ? -21.549 5.696 30.386 1.00 70.38 89 HIS A CA 1
ATOM 709 C C . HIS A 1 89 ? -22.809 5.826 29.528 1.00 70.38 89 HIS A C 1
ATOM 711 O O . HIS A 1 89 ? -23.583 6.764 29.723 1.00 70.38 89 HIS A O 1
ATOM 717 N N . MET A 1 90 ? -23.018 4.929 28.559 1.00 66.38 90 MET A N 1
ATOM 718 C CA . MET A 1 90 ? -24.303 4.861 27.873 1.00 66.38 90 MET A CA 1
ATOM 719 C C . MET A 1 90 ? -25.406 4.491 28.862 1.00 66.38 90 MET A C 1
ATOM 721 O O . MET A 1 90 ? -25.256 3.592 29.694 1.00 66.38 90 MET A O 1
ATOM 725 N N . ALA A 1 91 ? -26.542 5.176 28.759 1.00 71.75 91 ALA A N 1
ATOM 726 C CA . ALA A 1 91 ? -27.712 4.801 29.535 1.00 71.75 91 ALA A CA 1
ATOM 727 C C . ALA A 1 91 ? -28.233 3.429 29.055 1.00 71.75 91 ALA A C 1
ATOM 729 O O . ALA A 1 91 ? -28.251 3.175 27.847 1.00 71.75 91 ALA A O 1
ATOM 730 N N . PRO A 1 92 ? -28.725 2.550 29.948 1.00 62.16 92 PRO A N 1
ATOM 731 C CA . PRO A 1 92 ? -29.310 1.266 29.546 1.00 62.16 92 PRO A CA 1
ATOM 732 C C . PRO A 1 92 ? -30.449 1.412 28.526 1.00 62.16 92 PRO A C 1
ATOM 734 O O . PRO A 1 92 ? -30.613 0.582 27.636 1.00 62.16 92 PRO A O 1
ATOM 737 N N . GLU A 1 93 ? -31.216 2.495 28.638 1.00 70.06 93 GLU A N 1
ATOM 738 C CA . GLU A 1 93 ? -32.299 2.865 27.723 1.00 70.06 93 GLU A CA 1
ATOM 739 C C . GLU A 1 93 ? -31.777 3.232 26.328 1.00 70.06 93 GLU A C 1
ATOM 741 O O . GLU A 1 93 ? -32.383 2.848 25.331 1.00 70.06 93 GLU A O 1
ATOM 746 N N . GLU A 1 94 ? -30.630 3.913 26.256 1.00 67.19 94 GLU A N 1
ATOM 747 C CA . GLU A 1 94 ? -29.944 4.272 25.011 1.00 67.19 94 GLU A CA 1
ATOM 748 C C . GLU A 1 94 ? -29.400 3.016 24.317 1.00 67.19 94 GLU A C 1
ATOM 750 O O . GLU A 1 94 ? -29.617 2.826 23.122 1.00 67.19 94 GLU A O 1
ATOM 755 N N . PHE A 1 95 ? -28.797 2.097 25.078 1.00 63.66 95 PHE A N 1
ATOM 756 C CA . PHE A 1 95 ? -28.353 0.799 24.562 1.00 63.66 95 PHE A CA 1
ATOM 757 C C . PHE A 1 95 ? -29.523 -0.055 24.054 1.00 63.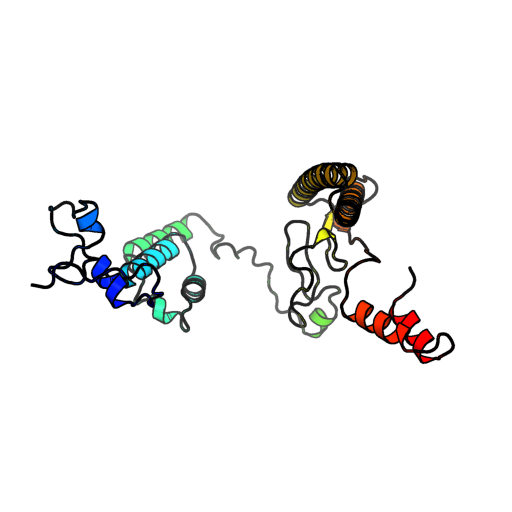66 95 PHE A C 1
ATOM 759 O O . PHE A 1 95 ? -29.430 -0.668 22.993 1.00 63.66 95 PHE A O 1
ATOM 766 N N . LEU A 1 96 ? -30.644 -0.087 24.782 1.00 62.44 96 LEU A N 1
ATOM 767 C CA . LEU A 1 96 ? -31.855 -0.797 24.363 1.00 62.44 96 LEU A CA 1
ATOM 768 C C . LEU A 1 96 ? -32.503 -0.161 23.133 1.00 62.44 96 LEU A C 1
ATOM 770 O O . LEU A 1 96 ? -33.003 -0.891 22.280 1.00 62.44 96 LEU A O 1
ATOM 774 N N . ALA A 1 97 ? -32.507 1.168 23.033 1.00 66.81 97 ALA A N 1
ATOM 775 C CA . ALA A 1 97 ? -32.978 1.878 21.851 1.00 66.81 97 ALA A CA 1
ATOM 776 C C . ALA A 1 97 ? -32.093 1.561 20.643 1.00 66.81 97 ALA A C 1
ATOM 778 O O . ALA A 1 97 ? -32.628 1.172 19.613 1.00 66.81 97 ALA A O 1
ATOM 779 N N . MET A 1 98 ? -30.764 1.591 20.798 1.00 63.03 98 MET A N 1
ATOM 780 C CA . MET A 1 98 ? -29.827 1.156 19.760 1.00 63.03 98 MET A CA 1
ATOM 781 C C . MET A 1 98 ? -30.067 -0.302 19.371 1.00 63.03 98 MET A C 1
ATOM 783 O O . MET A 1 98 ? -30.263 -0.588 18.201 1.00 63.03 98 MET A O 1
ATOM 787 N N . ALA A 1 99 ? -30.153 -1.230 20.327 1.00 60.78 99 ALA A N 1
ATOM 788 C CA . ALA A 1 99 ? -30.430 -2.639 20.045 1.00 60.78 99 ALA A CA 1
ATOM 789 C C . ALA A 1 99 ? -31.781 -2.854 19.331 1.00 60.78 99 ALA A C 1
ATOM 791 O O . ALA A 1 99 ? -31.907 -3.747 18.490 1.00 60.78 99 ALA A O 1
ATOM 792 N N . ARG A 1 100 ? -32.794 -2.036 19.640 1.00 62.59 100 ARG A N 1
ATOM 793 C CA . ARG A 1 100 ? -34.113 -2.069 18.990 1.00 62.59 100 ARG A CA 1
ATOM 794 C C . ARG A 1 100 ? -34.093 -1.473 17.589 1.00 62.59 100 ARG A C 1
ATOM 796 O O . ARG A 1 100 ? -34.641 -2.101 16.696 1.00 62.59 100 ARG A O 1
ATOM 803 N N . ASP A 1 101 ? -33.452 -0.329 17.382 1.00 61.66 101 ASP A N 1
ATOM 804 C CA . ASP A 1 101 ? -33.291 0.280 16.053 1.00 61.66 101 ASP A CA 1
ATOM 805 C C . ASP A 1 101 ? -32.507 -0.638 15.120 1.00 61.66 101 ASP A C 1
ATOM 807 O O . ASP A 1 101 ? -32.882 -0.838 13.965 1.00 61.66 101 ASP A O 1
ATOM 811 N N . LEU A 1 102 ? -31.469 -1.267 15.670 1.00 53.25 102 LEU A N 1
ATOM 812 C CA . LEU A 1 102 ? -30.706 -2.307 15.012 1.00 53.25 102 LEU A CA 1
ATOM 813 C C . LEU A 1 102 ? -31.643 -3.470 14.608 1.00 53.25 102 LEU A C 1
ATOM 815 O O . LEU A 1 102 ? -31.748 -3.811 13.434 1.00 53.25 102 LEU A O 1
ATOM 819 N N . THR A 1 103 ? -32.395 -4.058 15.538 1.00 53.88 103 THR A N 1
ATOM 820 C CA . THR A 1 103 ? -33.231 -5.242 15.237 1.00 53.88 103 THR A CA 1
ATOM 821 C C . THR A 1 103 ? -34.508 -4.969 14.433 1.00 53.88 103 THR A C 1
ATOM 823 O O . THR A 1 103 ? -35.019 -5.888 13.792 1.00 53.88 103 THR A O 1
ATOM 826 N N . ALA A 1 104 ? -35.041 -3.746 14.454 1.00 54.28 104 ALA A N 1
ATOM 827 C CA . ALA A 1 104 ? -36.302 -3.400 13.799 1.00 54.28 104 ALA A CA 1
ATOM 828 C C . ALA A 1 104 ? -36.143 -3.031 12.317 1.00 54.28 104 ALA A C 1
ATOM 830 O O . ALA A 1 104 ? -37.069 -3.276 11.543 1.00 54.28 104 ALA A O 1
ATOM 831 N N . ASN A 1 105 ? -34.994 -2.475 11.916 1.00 48.84 105 ASN A N 1
ATOM 832 C CA . ASN A 1 105 ? -34.799 -1.937 10.566 1.00 48.84 105 ASN A CA 1
ATOM 833 C C . ASN A 1 105 ? -33.782 -2.699 9.709 1.00 48.84 105 ASN A C 1
ATOM 835 O O . ASN A 1 105 ? -33.665 -2.381 8.527 1.00 48.84 105 ASN A O 1
ATOM 839 N N . ASP A 1 106 ? -33.092 -3.719 10.235 1.00 45.09 106 ASP A N 1
ATOM 840 C CA . ASP A 1 106 ? -32.111 -4.448 9.430 1.00 45.09 106 ASP A CA 1
ATOM 841 C C . ASP A 1 106 ? -31.957 -5.933 9.817 1.00 45.09 106 ASP A C 1
ATOM 843 O O . ASP A 1 106 ? -31.545 -6.288 10.923 1.00 45.09 106 ASP A O 1
ATOM 847 N N . LYS A 1 107 ? -32.247 -6.840 8.870 1.00 44.75 107 LYS A N 1
ATOM 848 C CA . LYS A 1 107 ? -31.973 -8.290 9.000 1.00 44.75 107 LYS A CA 1
ATOM 849 C C . LYS A 1 107 ? -30.475 -8.616 8.869 1.00 44.75 107 LYS A C 1
ATOM 851 O O . LYS A 1 107 ? -30.095 -9.776 9.015 1.00 44.75 107 LYS A O 1
ATOM 856 N N . HIS A 1 108 ? -29.631 -7.616 8.608 1.00 42.34 108 HIS A N 1
ATOM 857 C CA . HIS A 1 108 ? -28.199 -7.754 8.331 1.00 42.34 108 HIS A CA 1
ATOM 858 C C . HIS A 1 108 ? -27.284 -7.521 9.543 1.00 42.34 108 HIS A C 1
ATOM 860 O O . HIS A 1 108 ? -26.102 -7.215 9.395 1.00 42.34 108 HIS A O 1
ATOM 866 N N . LEU A 1 109 ? -27.788 -7.700 10.764 1.00 40.94 109 LEU A N 1
ATOM 867 C CA . LEU A 1 109 ? -27.084 -7.279 11.972 1.00 40.94 109 LEU A CA 1
ATOM 868 C C . LEU A 1 109 ? -26.059 -8.266 12.543 1.00 40.94 109 LEU A C 1
ATOM 870 O O . LEU A 1 109 ? -26.087 -8.643 13.711 1.00 40.94 109 LEU A O 1
ATOM 874 N N . PHE A 1 110 ? -25.069 -8.582 11.717 1.00 37.59 110 PHE A N 1
ATOM 875 C CA . PHE A 1 110 ? -23.681 -8.570 12.169 1.00 37.59 110 PHE A CA 1
ATOM 876 C C . PHE A 1 110 ? -23.036 -7.332 11.530 1.00 37.59 110 PHE A C 1
ATOM 878 O O . PHE A 1 110 ? -22.716 -7.333 10.347 1.00 37.59 110 PHE A O 1
ATOM 885 N N . GLY A 1 111 ? -22.918 -6.233 12.280 1.00 32.75 111 GLY A N 1
ATOM 886 C CA . GLY A 1 111 ? -22.477 -4.941 11.738 1.00 32.75 111 GLY A CA 1
ATOM 887 C C . GLY A 1 111 ? -21.217 -5.049 10.876 1.00 32.75 111 GLY A C 1
ATOM 888 O O . GLY A 1 111 ? -20.258 -5.676 11.308 1.00 32.75 111 GLY A O 1
ATOM 889 N N . GLY A 1 112 ? -21.242 -4.491 9.656 1.00 37.88 112 GLY A N 1
ATOM 890 C CA . GLY A 1 112 ? -20.091 -4.296 8.746 1.00 37.88 112 GLY A CA 1
ATOM 891 C C . GLY A 1 112 ? -19.257 -5.529 8.356 1.00 37.88 112 GLY A C 1
ATOM 892 O O . GLY A 1 112 ? -18.372 -5.430 7.516 1.00 37.88 112 GLY A O 1
ATOM 893 N N . LEU A 1 113 ? -19.544 -6.682 8.953 1.00 40.28 113 LEU A N 1
ATOM 894 C CA . LEU A 1 113 ? -18.910 -7.985 8.790 1.00 40.28 113 LEU A CA 1
ATOM 895 C C . LEU A 1 113 ? -19.942 -9.034 8.348 1.00 40.28 113 LEU A C 1
ATOM 897 O O . LEU A 1 113 ? -19.584 -10.196 8.224 1.00 40.28 113 LEU A O 1
ATOM 901 N N . ALA A 1 114 ? -21.206 -8.644 8.120 1.00 39.50 114 ALA A N 1
ATOM 902 C CA . ALA A 1 114 ? -22.275 -9.489 7.577 1.00 39.50 114 ALA A CA 1
ATOM 903 C C . ALA A 1 114 ? -22.215 -9.694 6.055 1.00 39.50 114 ALA A C 1
ATOM 905 O O . ALA A 1 114 ? -23.043 -10.427 5.525 1.00 39.50 114 ALA A O 1
ATOM 906 N N . GLU A 1 115 ? -21.182 -9.208 5.365 1.00 41.38 115 GLU A N 1
ATOM 907 C CA . GLU A 1 115 ? -20.514 -10.124 4.438 1.00 41.38 115 GLU A CA 1
ATOM 908 C C . GLU A 1 115 ? -19.658 -11.067 5.284 1.00 41.38 115 GLU A C 1
ATOM 910 O O . GLU A 1 115 ? -18.427 -11.060 5.261 1.00 41.38 115 GLU A O 1
ATOM 915 N N . LEU A 1 116 ? -20.340 -11.932 6.040 1.00 42.88 116 LEU A N 1
ATOM 916 C CA . LEU A 1 116 ? -19.789 -13.230 6.351 1.00 42.88 116 LEU A CA 1
ATOM 917 C C . LEU A 1 116 ? -19.748 -13.910 4.984 1.00 42.88 116 LEU A C 1
ATOM 919 O O . LEU A 1 116 ? -20.618 -14.710 4.648 1.00 42.88 116 LEU A O 1
ATOM 923 N N . ILE A 1 117 ? -18.718 -13.585 4.188 1.00 44.12 117 ILE A N 1
ATOM 924 C CA . ILE A 1 117 ? -18.025 -14.596 3.401 1.00 44.12 117 ILE A CA 1
ATOM 925 C C . ILE A 1 117 ? -17.959 -15.741 4.381 1.00 44.12 117 ILE A C 1
ATOM 927 O O . ILE A 1 117 ? -17.327 -15.585 5.431 1.00 44.12 117 ILE A O 1
ATOM 931 N N . ALA A 1 118 ? -18.759 -16.778 4.150 1.00 44.66 118 ALA A N 1
ATOM 932 C CA . ALA A 1 118 ? -18.834 -17.895 5.054 1.00 44.66 118 ALA A CA 1
ATOM 933 C C . ALA A 1 118 ? -17.385 -18.338 5.236 1.00 44.66 118 ALA A C 1
ATOM 935 O O . ALA A 1 118 ? -16.787 -18.898 4.320 1.00 44.66 118 ALA A O 1
ATOM 936 N N . LYS A 1 119 ? -16.773 -17.993 6.377 1.00 49.41 119 LYS A N 1
ATOM 937 C CA . LYS A 1 119 ? -15.440 -18.463 6.737 1.00 49.41 119 LYS A CA 1
ATOM 938 C C . LYS A 1 119 ? -15.662 -19.889 7.193 1.00 49.41 119 LYS A C 1
ATOM 940 O O . LYS A 1 119 ? -15.552 -20.198 8.375 1.00 49.41 119 LYS A O 1
ATOM 945 N N . VAL A 1 120 ? -16.121 -20.711 6.251 1.00 59.62 120 VAL A N 1
ATOM 946 C CA . VAL A 1 120 ? -16.234 -22.143 6.402 1.00 59.62 120 VAL A CA 1
ATOM 947 C C . VAL A 1 120 ? -14.806 -22.570 6.693 1.00 59.62 120 VAL A C 1
ATOM 949 O O . VAL A 1 120 ? -13.924 -22.276 5.881 1.00 59.62 120 VAL A O 1
ATOM 952 N N . PRO A 1 121 ? -14.539 -23.140 7.877 1.00 65.81 121 PRO A N 1
ATOM 953 C CA . PRO A 1 121 ? -13.228 -23.678 8.171 1.00 65.81 121 PRO A CA 1
ATOM 954 C C . PRO A 1 121 ? -12.891 -24.665 7.059 1.00 65.81 121 PRO A C 1
ATOM 956 O O . PRO A 1 121 ? -13.565 -25.681 6.909 1.00 65.81 121 PRO A O 1
ATOM 959 N N . THR A 1 122 ? -11.911 -24.308 6.239 1.00 70.25 122 THR A N 1
ATOM 960 C CA . THR A 1 122 ? -11.415 -25.191 5.192 1.00 70.25 122 THR A CA 1
ATOM 961 C C . THR A 1 122 ? -10.467 -26.188 5.844 1.00 70.25 122 THR A C 1
ATOM 963 O O . THR A 1 122 ? -9.802 -25.865 6.839 1.00 70.25 122 THR A O 1
ATOM 966 N N . SER A 1 123 ? -10.423 -27.416 5.341 1.00 84.06 123 SER A N 1
ATOM 967 C CA . SER A 1 123 ? -9.450 -28.385 5.838 1.00 84.06 123 SER A CA 1
ATOM 968 C C . SER A 1 123 ? -8.027 -27.884 5.573 1.00 84.06 123 SER A C 1
ATOM 970 O O . SER A 1 123 ? -7.781 -27.075 4.678 1.00 84.06 123 SER A O 1
ATOM 972 N N . ARG A 1 124 ? -7.052 -28.365 6.350 1.00 78.69 124 ARG A N 1
ATOM 973 C CA . ARG A 1 124 ? -5.648 -27.994 6.123 1.00 78.69 124 ARG A CA 1
ATOM 974 C C . ARG A 1 124 ? -5.210 -28.324 4.695 1.00 78.69 124 ARG A C 1
ATOM 976 O O . ARG A 1 124 ? -4.496 -27.531 4.097 1.00 78.69 124 ARG A O 1
ATOM 983 N N . ASP A 1 125 ? -5.662 -29.451 4.158 1.00 83.56 125 ASP A N 1
ATOM 984 C CA . ASP A 1 125 ? -5.306 -29.888 2.810 1.00 83.56 125 ASP A CA 1
ATOM 985 C C . ASP A 1 125 ? -5.906 -28.957 1.750 1.00 83.56 125 ASP A C 1
ATOM 987 O O . ASP A 1 125 ? -5.192 -28.523 0.853 1.00 83.56 125 ASP A O 1
ATOM 991 N N . GLU A 1 126 ? -7.170 -28.549 1.899 1.00 80.94 126 GLU A N 1
ATOM 992 C CA . GLU A 1 126 ? -7.798 -27.560 1.011 1.00 80.94 126 GLU A CA 1
ATOM 993 C C . GLU A 1 126 ? -7.120 -26.187 1.097 1.00 80.94 126 GLU A C 1
ATOM 995 O O . GLU A 1 126 ? -6.949 -25.529 0.075 1.00 80.94 126 GLU A O 1
ATOM 1000 N N . PHE A 1 127 ? -6.688 -25.758 2.289 1.00 78.75 127 PHE A N 1
ATOM 1001 C CA . PHE A 1 127 ? -5.917 -24.520 2.446 1.00 78.75 127 PHE A CA 1
ATOM 1002 C C . PHE A 1 127 ? -4.567 -24.597 1.723 1.00 78.75 127 PHE A C 1
ATOM 1004 O O . PHE A 1 127 ? -4.182 -23.655 1.037 1.00 78.75 127 PHE A O 1
ATOM 1011 N N . MET A 1 128 ? -3.865 -25.728 1.844 1.00 76.75 128 MET A N 1
ATOM 1012 C CA . MET A 1 128 ? -2.577 -25.963 1.181 1.00 76.75 128 MET A CA 1
ATOM 1013 C C . MET A 1 128 ? -2.703 -26.081 -0.347 1.00 76.75 128 MET A C 1
ATOM 1015 O O . MET A 1 128 ? -1.706 -25.914 -1.044 1.00 76.75 128 MET A O 1
ATOM 1019 N N . MET A 1 129 ? -3.900 -26.367 -0.870 1.00 80.81 129 MET A N 1
ATOM 1020 C CA . MET A 1 129 ? -4.188 -26.403 -2.310 1.00 80.81 129 MET A CA 1
ATOM 1021 C C . MET A 1 129 ? -4.512 -25.024 -2.906 1.00 80.81 129 MET A C 1
ATOM 1023 O O . MET A 1 129 ? -4.617 -24.911 -4.128 1.00 80.81 129 MET A O 1
ATOM 1027 N N . LEU A 1 130 ? -4.689 -23.980 -2.088 1.00 76.31 130 LEU A N 1
ATOM 1028 C CA . LEU A 1 130 ? -4.930 -22.630 -2.595 1.00 76.31 130 LEU A CA 1
ATOM 1029 C C . LEU A 1 130 ? -3.682 -22.091 -3.299 1.00 76.31 130 LEU A C 1
ATOM 1031 O O . LEU A 1 130 ? -2.591 -22.094 -2.737 1.00 76.31 130 LEU A O 1
ATOM 1035 N N . GLU A 1 131 ? -3.869 -21.548 -4.503 1.00 73.19 131 GLU A N 1
ATOM 1036 C CA . GLU A 1 131 ? -2.798 -20.869 -5.246 1.00 73.19 131 GLU A CA 1
ATOM 1037 C C . GLU A 1 131 ? -2.266 -19.648 -4.474 1.00 73.19 131 GLU A C 1
ATOM 1039 O O . GLU A 1 131 ? -1.066 -19.384 -4.469 1.00 73.19 131 GLU A O 1
ATOM 1044 N N . TYR A 1 132 ? -3.158 -18.941 -3.769 1.00 76.38 132 TYR A N 1
ATOM 1045 C CA . TYR A 1 132 ? -2.841 -17.775 -2.942 1.00 76.38 132 TYR A CA 1
ATOM 1046 C C . TYR A 1 132 ? -3.454 -17.937 -1.539 1.00 76.38 132 TYR A C 1
ATOM 1048 O O . TYR A 1 132 ? -4.639 -17.645 -1.353 1.00 76.38 132 TYR A O 1
ATOM 1056 N N . PRO A 1 133 ? -2.678 -18.396 -0.538 1.00 71.00 133 PRO A N 1
ATOM 1057 C CA . PRO A 1 133 ? -3.179 -18.641 0.820 1.00 71.00 133 PRO A CA 1
ATOM 1058 C C . PRO A 1 133 ? -3.606 -17.360 1.551 1.00 71.00 133 PRO A C 1
ATOM 1060 O O . PRO A 1 133 ? -4.477 -17.382 2.423 1.00 71.00 133 PRO A O 1
ATOM 1063 N N . THR A 1 134 ? -2.988 -16.234 1.193 1.00 75.69 134 THR A N 1
ATOM 1064 C CA . THR A 1 134 ? -3.225 -14.911 1.772 1.00 75.69 134 THR A CA 1
ATOM 1065 C C . THR A 1 134 ? -3.522 -13.905 0.669 1.00 75.69 134 THR A C 1
ATOM 1067 O O . THR A 1 134 ? -2.805 -13.842 -0.324 1.00 75.69 134 THR A O 1
ATOM 1070 N N . ALA A 1 135 ? -4.569 -13.096 0.846 1.00 84.44 135 ALA A N 1
ATOM 1071 C CA . ALA A 1 135 ? -4.905 -12.003 -0.061 1.00 84.44 135 ALA A CA 1
ATOM 1072 C C . ALA A 1 135 ? -5.309 -10.757 0.740 1.00 84.44 135 ALA A C 1
ATOM 1074 O O . ALA A 1 135 ? -6.328 -10.747 1.432 1.00 84.44 135 ALA A O 1
ATOM 1075 N N . HIS A 1 136 ? -4.516 -9.690 0.649 1.00 85.44 136 HIS A N 1
ATOM 1076 C CA . HIS A 1 136 ? -4.805 -8.403 1.282 1.00 85.44 136 HIS A CA 1
ATOM 1077 C C . HIS A 1 136 ? -5.303 -7.399 0.251 1.00 85.44 136 HIS A C 1
ATOM 1079 O O . HIS A 1 136 ? -4.572 -7.028 -0.664 1.00 85.44 136 HIS A O 1
ATOM 1085 N N . VAL A 1 137 ? -6.543 -6.934 0.399 1.00 87.44 137 VAL A N 1
ATOM 1086 C CA . VAL A 1 137 ? -7.131 -5.938 -0.505 1.00 87.44 137 VAL A CA 1
ATOM 1087 C C . VAL A 1 137 ? -6.390 -4.606 -0.361 1.00 87.44 137 VAL A C 1
ATOM 1089 O O . VAL A 1 137 ? -6.239 -4.086 0.741 1.00 87.44 137 VAL A O 1
ATOM 1092 N N . THR A 1 138 ? -5.950 -4.042 -1.484 1.00 88.50 138 THR A N 1
ATOM 1093 C CA . THR A 1 138 ? -5.287 -2.731 -1.552 1.00 88.50 138 THR A CA 1
ATOM 1094 C C . THR A 1 138 ? -6.095 -1.751 -2.404 1.00 88.50 138 THR A C 1
ATOM 1096 O O . THR A 1 138 ? -7.149 -2.091 -2.949 1.00 88.50 138 THR A O 1
ATOM 1099 N N . GLU A 1 139 ? -5.609 -0.520 -2.556 1.00 86.81 13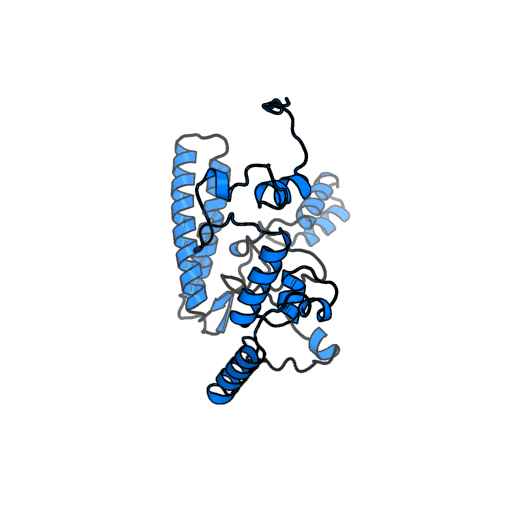9 GLU A N 1
ATOM 1100 C CA . GLU A 1 139 ? -6.275 0.513 -3.362 1.00 86.81 139 GLU A CA 1
ATOM 1101 C C . GLU A 1 139 ? -6.378 0.149 -4.851 1.00 86.81 139 GLU A C 1
ATOM 1103 O O . GLU A 1 139 ? -7.395 0.445 -5.478 1.00 86.81 139 GLU A O 1
ATOM 1108 N N . LEU A 1 140 ? -5.366 -0.541 -5.390 1.00 90.19 140 LEU A N 1
ATOM 1109 C CA . LEU A 1 140 ? -5.265 -0.892 -6.814 1.00 90.19 140 LEU A CA 1
ATOM 1110 C C . LEU A 1 140 ? -5.780 -2.308 -7.121 1.00 90.19 140 LEU A C 1
ATOM 1112 O O . LEU A 1 140 ? -6.191 -2.597 -8.238 1.00 90.19 140 LEU A O 1
ATOM 1116 N N . GLY A 1 141 ? -5.775 -3.207 -6.132 1.00 90.31 141 GLY A N 1
ATOM 1117 C CA . GLY A 1 141 ? -6.021 -4.634 -6.356 1.00 90.31 141 GLY A CA 1
ATOM 1118 C C . GLY A 1 141 ? -5.997 -5.424 -5.056 1.00 90.31 141 GLY A C 1
ATOM 1119 O O . GLY A 1 141 ? -6.662 -5.032 -4.093 1.00 90.31 141 GLY A O 1
ATOM 1120 N N . PHE A 1 142 ? -5.224 -6.502 -5.016 1.00 90.56 142 PHE A N 1
ATOM 1121 C CA . PHE A 1 142 ? -4.901 -7.245 -3.805 1.00 90.56 142 PHE A CA 1
ATOM 1122 C C . PHE A 1 142 ? -3.457 -7.761 -3.842 1.00 90.56 142 PHE A C 1
ATOM 1124 O O . PHE A 1 142 ? -2.858 -7.916 -4.901 1.00 90.56 142 PHE A O 1
ATOM 1131 N N . CYS A 1 143 ? -2.882 -7.977 -2.668 1.00 91.06 143 CYS A N 1
ATOM 1132 C CA . CYS A 1 143 ? -1.522 -8.456 -2.477 1.00 91.06 143 CYS A CA 1
ATOM 1133 C C . CYS A 1 143 ? -1.552 -9.909 -2.003 1.00 91.06 143 CYS A C 1
ATOM 1135 O O . CYS A 1 143 ? -2.296 -10.213 -1.070 1.00 91.06 143 CYS A O 1
ATOM 1137 N N . ILE A 1 144 ? -0.743 -10.768 -2.625 1.00 91.19 144 ILE A N 1
ATOM 1138 C CA . ILE A 1 144 ? -0.628 -12.194 -2.268 1.00 91.19 144 ILE A CA 1
ATOM 1139 C C . ILE A 1 144 ? 0.542 -12.496 -1.322 1.00 91.19 144 ILE A C 1
ATOM 1141 O O . ILE A 1 144 ? 0.783 -13.654 -0.998 1.00 91.19 144 ILE A O 1
ATOM 1145 N N . HIS A 1 145 ? 1.266 -11.461 -0.889 1.00 88.69 145 HIS A N 1
ATOM 1146 C CA . HIS A 1 145 ? 2.414 -11.586 0.004 1.00 88.69 145 HIS A CA 1
ATOM 1147 C C . HIS A 1 145 ? 2.039 -12.319 1.296 1.00 88.69 145 HIS A C 1
ATOM 1149 O O . HIS A 1 145 ? 1.003 -12.026 1.904 1.00 88.69 145 HIS A O 1
ATOM 1155 N N . ASP A 1 146 ? 2.900 -13.233 1.737 1.00 86.19 146 ASP A N 1
ATOM 1156 C CA . ASP A 1 146 ? 2.715 -13.955 2.991 1.00 86.19 146 ASP A CA 1
ATOM 1157 C C . ASP A 1 146 ? 3.194 -13.114 4.182 1.00 86.19 146 ASP A C 1
ATOM 1159 O O . ASP A 1 146 ? 4.329 -13.212 4.655 1.00 86.19 146 ASP A O 1
ATOM 1163 N N . PHE A 1 147 ? 2.273 -12.312 4.712 1.00 84.12 147 PHE A N 1
ATOM 1164 C CA . PHE A 1 147 ? 2.506 -11.495 5.904 1.00 84.12 147 PHE A CA 1
ATOM 1165 C C . PHE A 1 147 ? 2.720 -12.308 7.188 1.00 84.12 147 PHE A C 1
ATOM 1167 O O . PHE A 1 147 ? 3.066 -11.729 8.220 1.00 84.12 147 PHE A O 1
ATOM 1174 N N . THR A 1 148 ? 2.484 -13.625 7.167 1.00 82.69 148 THR A N 1
ATOM 1175 C CA . THR A 1 148 ? 2.795 -14.497 8.306 1.00 82.69 148 THR A CA 1
ATOM 1176 C C . THR A 1 148 ? 4.274 -14.869 8.340 1.00 82.69 148 THR A C 1
ATOM 1178 O O . THR A 1 148 ? 4.820 -15.068 9.426 1.00 82.69 148 THR A O 1
ATOM 1181 N N . ALA A 1 149 ? 4.926 -14.900 7.173 1.00 84.31 149 ALA A N 1
ATOM 1182 C CA . ALA A 1 149 ? 6.346 -15.186 7.037 1.00 84.31 149 ALA A CA 1
ATOM 1183 C C . ALA A 1 149 ? 7.213 -13.925 7.180 1.00 84.31 149 ALA A C 1
ATOM 1185 O O . ALA A 1 149 ? 8.211 -13.952 7.904 1.00 84.31 149 ALA A O 1
ATOM 1186 N N . LEU A 1 150 ? 6.846 -12.822 6.514 1.00 84.81 150 LEU A N 1
ATOM 1187 C CA . LEU A 1 150 ? 7.646 -11.593 6.485 1.00 84.81 150 LEU A CA 1
ATOM 1188 C C . LEU A 1 150 ? 6.758 -10.336 6.400 1.00 84.81 150 LEU A C 1
ATOM 1190 O O . LEU A 1 150 ? 5.698 -10.372 5.782 1.00 84.81 150 LEU A O 1
ATOM 1194 N N . PRO A 1 151 ? 7.145 -9.194 7.000 1.00 88.25 151 PRO A N 1
ATOM 1195 C CA . PRO A 1 151 ? 6.522 -7.916 6.669 1.00 88.25 151 PRO A CA 1
ATOM 1196 C C . PRO A 1 151 ? 6.843 -7.480 5.229 1.00 88.25 151 PRO A C 1
ATOM 1198 O O . PRO A 1 151 ? 7.913 -7.760 4.695 1.00 88.25 151 PRO A O 1
ATOM 1201 N N . CYS A 1 152 ? 5.943 -6.697 4.629 1.00 87.12 152 CYS A N 1
ATOM 1202 C CA . CYS A 1 152 ? 6.130 -6.178 3.275 1.00 87.12 152 CYS A CA 1
ATOM 1203 C C . CYS A 1 152 ? 7.326 -5.214 3.178 1.00 87.12 152 CYS A C 1
ATOM 1205 O O . CYS A 1 152 ? 7.305 -4.119 3.741 1.00 87.12 152 CYS A O 1
ATOM 1207 N N . GLU A 1 153 ? 8.314 -5.568 2.359 1.00 86.25 153 GLU A N 1
ATOM 1208 C CA . GLU A 1 153 ? 9.507 -4.747 2.102 1.00 86.25 153 GLU A CA 1
ATOM 1209 C C . GLU A 1 153 ? 9.255 -3.582 1.125 1.00 86.25 153 GLU A C 1
ATOM 1211 O O . GLU A 1 153 ? 10.107 -2.713 0.943 1.00 86.25 153 GLU A O 1
ATOM 1216 N N . LYS A 1 154 ? 8.080 -3.541 0.481 1.00 84.88 154 LYS A N 1
ATOM 1217 C CA . LYS A 1 154 ? 7.734 -2.548 -0.555 1.00 84.88 154 LYS A CA 1
ATOM 1218 C C . LYS A 1 154 ? 7.117 -1.271 -0.009 1.00 84.88 154 LYS A C 1
ATOM 1220 O O . LYS A 1 154 ? 6.944 -0.323 -0.758 1.00 84.88 154 LYS A O 1
ATOM 1225 N N . HIS A 1 155 ? 6.748 -1.237 1.273 1.00 82.62 155 HIS A N 1
ATOM 1226 C CA . HIS A 1 155 ? 6.266 -0.023 1.942 1.00 82.62 155 HIS A CA 1
ATOM 1227 C C . HIS A 1 155 ? 5.154 0.730 1.176 1.00 82.62 155 HIS A C 1
ATOM 1229 O O . HIS A 1 155 ? 5.161 1.955 1.112 1.00 82.62 155 HIS A O 1
ATOM 1235 N N . ARG A 1 156 ? 4.165 -0.008 0.642 1.00 85.00 156 ARG A N 1
ATOM 1236 C CA . ARG A 1 156 ? 3.035 0.490 -0.181 1.00 85.00 156 ARG A CA 1
ATOM 1237 C C . ARG A 1 156 ? 3.361 0.889 -1.623 1.00 85.00 156 ARG A C 1
ATOM 1239 O O . ARG A 1 156 ? 2.455 1.338 -2.320 1.00 85.00 156 ARG A O 1
ATOM 1246 N N . ASP A 1 157 ? 4.566 0.621 -2.117 1.00 89.75 157 ASP A N 1
ATOM 1247 C CA . ASP A 1 157 ? 4.876 0.670 -3.551 1.00 89.75 157 ASP A CA 1
ATOM 1248 C C . ASP A 1 157 ? 4.295 -0.558 -4.288 1.00 89.75 157 ASP A C 1
ATOM 1250 O O . ASP A 1 157 ? 4.993 -1.396 -4.859 1.00 89.75 157 ASP A O 1
ATOM 1254 N N . CYS A 1 158 ? 2.971 -0.732 -4.185 1.00 90.88 158 CYS A N 1
ATOM 1255 C CA . CYS A 1 158 ? 2.266 -1.893 -4.721 1.00 90.88 158 CYS A CA 1
ATOM 1256 C C . CYS A 1 158 ? 2.316 -1.937 -6.246 1.00 90.88 158 CYS A C 1
ATOM 1258 O O . CYS A 1 158 ? 2.318 -3.031 -6.802 1.00 90.88 158 CYS A O 1
ATOM 1260 N N . ILE A 1 159 ? 2.366 -0.777 -6.914 1.00 92.56 159 ILE A N 1
ATOM 1261 C CA . ILE A 1 159 ? 2.449 -0.738 -8.372 1.00 92.56 159 ILE A CA 1
ATOM 1262 C C . ILE A 1 159 ? 3.724 -1.429 -8.835 1.00 92.56 159 ILE A C 1
ATOM 1264 O O . ILE A 1 159 ? 3.643 -2.253 -9.734 1.00 92.56 159 ILE A O 1
ATOM 1268 N N . GLN A 1 160 ? 4.864 -1.197 -8.181 1.00 90.69 160 GLN A N 1
ATOM 1269 C CA . GLN A 1 160 ? 6.162 -1.749 -8.570 1.00 90.69 160 GLN A CA 1
ATOM 1270 C C . GLN A 1 160 ? 6.387 -3.208 -8.136 1.00 90.69 160 GLN A C 1
ATOM 1272 O O . GLN A 1 160 ? 7.390 -3.819 -8.519 1.00 90.69 160 GLN A O 1
ATOM 1277 N N . CYS A 1 161 ? 5.455 -3.772 -7.362 1.00 90.69 161 CYS A N 1
ATOM 1278 C CA . CYS A 1 161 ? 5.566 -5.091 -6.755 1.00 90.69 161 CYS A CA 1
ATOM 1279 C C . CYS A 1 161 ? 5.132 -6.221 -7.702 1.00 90.69 161 CYS A C 1
ATOM 1281 O O . CYS A 1 161 ? 4.118 -6.107 -8.393 1.00 90.69 161 CYS A O 1
ATOM 1283 N N . ASN A 1 162 ? 5.865 -7.339 -7.690 1.00 90.94 162 ASN A N 1
ATOM 1284 C CA . ASN A 1 162 ? 5.520 -8.540 -8.464 1.00 90.94 162 ASN A CA 1
ATOM 1285 C C . ASN A 1 162 ? 4.460 -9.430 -7.793 1.00 90.94 162 ASN A C 1
ATOM 1287 O O . ASN A 1 162 ? 3.882 -10.293 -8.447 1.00 90.94 162 ASN A O 1
ATOM 1291 N N . GLU A 1 163 ? 4.176 -9.217 -6.508 1.00 90.19 163 GLU A N 1
ATOM 1292 C CA . GLU A 1 163 ? 3.164 -9.944 -5.722 1.00 90.19 163 GLU A CA 1
ATOM 1293 C C . GLU A 1 163 ? 1.814 -9.202 -5.670 1.00 90.19 163 GLU A C 1
ATOM 1295 O O . GLU A 1 163 ? 0.921 -9.548 -4.891 1.00 90.19 163 GLU A O 1
ATOM 1300 N N . HIS A 1 164 ? 1.656 -8.131 -6.451 1.00 92.75 164 HIS A N 1
ATOM 1301 C CA . HIS A 1 164 ? 0.408 -7.376 -6.522 1.00 92.75 164 HIS A CA 1
ATOM 1302 C C . HIS A 1 164 ? -0.419 -7.796 -7.738 1.00 92.75 164 HIS A C 1
ATOM 1304 O O . HIS A 1 164 ? 0.091 -7.896 -8.855 1.00 92.75 164 HIS A O 1
ATOM 1310 N N . ILE A 1 165 ? -1.706 -8.055 -7.510 1.00 91.31 165 ILE A N 1
ATOM 1311 C CA . ILE A 1 165 ? -2.650 -8.517 -8.526 1.00 91.31 165 ILE A CA 1
ATOM 1312 C C . ILE A 1 165 ? -3.800 -7.518 -8.634 1.00 91.31 165 ILE A C 1
ATOM 1314 O O . ILE A 1 165 ? -4.440 -7.157 -7.646 1.00 91.31 165 ILE A O 1
ATOM 1318 N N . CYS A 1 166 ? -4.096 -7.093 -9.858 1.00 91.19 166 CYS A N 1
ATOM 1319 C CA . CYS A 1 166 ? -5.248 -6.269 -10.201 1.00 91.19 166 CYS A CA 1
ATOM 1320 C C . CYS A 1 166 ? -6.345 -7.130 -10.837 1.00 91.19 166 CYS A C 1
ATOM 1322 O O . CYS A 1 166 ? -6.057 -8.092 -11.544 1.00 91.19 166 CYS A O 1
ATOM 1324 N N . VAL A 1 167 ? -7.612 -6.779 -10.615 1.00 87.69 167 VAL A N 1
ATOM 1325 C CA . VAL A 1 167 ? -8.752 -7.499 -11.203 1.00 87.69 167 VAL A CA 1
ATOM 1326 C C . VAL A 1 167 ? -9.385 -6.635 -12.277 1.00 87.69 167 VAL A C 1
ATOM 1328 O O . VAL A 1 167 ? -9.819 -5.510 -12.014 1.00 87.69 167 VAL A O 1
ATOM 1331 N N . LYS A 1 168 ? -9.472 -7.161 -13.497 1.00 86.25 168 LYS A N 1
ATOM 1332 C CA . LYS A 1 168 ? -10.169 -6.468 -14.572 1.00 86.25 168 LYS A CA 1
ATOM 1333 C C . LYS A 1 168 ? -11.674 -6.446 -14.326 1.00 86.25 168 LYS A C 1
ATOM 1335 O O . LYS A 1 168 ? -12.269 -7.467 -14.009 1.00 86.25 168 LYS A O 1
ATOM 1340 N N . GLY A 1 169 ? -12.304 -5.295 -14.540 1.00 79.38 169 GLY A N 1
ATOM 1341 C CA . GLY A 1 169 ? -13.748 -5.117 -14.346 1.00 79.38 169 GLY A CA 1
ATOM 1342 C C . GLY A 1 169 ? -14.126 -4.501 -12.998 1.00 79.38 169 GLY A C 1
ATOM 1343 O O . GLY A 1 169 ? -15.272 -4.093 -12.835 1.00 79.38 169 GLY A O 1
ATOM 1344 N N . ASP A 1 170 ? -13.174 -4.332 -12.073 1.00 85.94 170 ASP A N 1
ATOM 1345 C CA . ASP A 1 170 ? -13.382 -3.493 -10.890 1.00 85.94 170 ASP A CA 1
ATOM 1346 C C . ASP A 1 170 ? -13.333 -2.012 -11.296 1.00 85.94 170 ASP A C 1
ATOM 1348 O O . ASP A 1 170 ? -12.266 -1.415 -11.462 1.00 85.94 170 ASP A O 1
ATOM 1352 N N . GLY A 1 171 ? -14.513 -1.421 -11.495 1.00 83.75 171 GLY A N 1
ATOM 1353 C CA . GLY A 1 171 ? -14.644 -0.029 -11.919 1.00 83.75 171 GLY A CA 1
ATOM 1354 C C . GLY A 1 171 ? -14.040 0.964 -10.924 1.00 83.75 171 GLY A C 1
ATOM 1355 O O . GLY A 1 171 ? -13.395 1.922 -11.341 1.00 83.75 171 GLY A O 1
ATOM 1356 N N . ALA A 1 172 ? -14.181 0.720 -9.617 1.00 86.50 172 ALA A N 1
ATOM 1357 C CA . ALA A 1 172 ? -13.682 1.630 -8.590 1.00 86.50 172 ALA A CA 1
ATOM 1358 C C . ALA A 1 172 ? -12.149 1.641 -8.551 1.00 86.50 172 ALA A C 1
ATOM 1360 O O . ALA A 1 172 ? -11.535 2.708 -8.541 1.00 86.50 172 ALA A O 1
ATOM 1361 N N . LYS A 1 173 ? -11.514 0.462 -8.570 1.00 88.56 173 LYS A N 1
ATOM 1362 C CA . LYS A 1 173 ? -10.047 0.357 -8.613 1.00 88.56 173 LYS A CA 1
ATOM 1363 C C . LYS A 1 173 ? -9.486 0.857 -9.938 1.00 88.56 173 LYS A C 1
ATOM 1365 O O . LYS A 1 173 ? -8.471 1.544 -9.935 1.00 88.56 173 LYS A O 1
ATOM 1370 N N . LYS A 1 174 ? -10.165 0.596 -11.060 1.00 93.06 174 LYS A N 1
ATOM 1371 C CA . LYS A 1 174 ? -9.775 1.126 -12.373 1.00 93.06 174 LYS A CA 1
ATOM 1372 C C . LYS A 1 174 ? -9.742 2.654 -12.390 1.00 93.06 174 LYS A C 1
ATOM 1374 O O . LYS A 1 174 ? -8.781 3.221 -12.904 1.00 93.06 174 LYS A O 1
ATOM 1379 N N . THR A 1 175 ? -10.744 3.315 -11.810 1.00 93.62 175 THR A N 1
ATOM 1380 C CA . THR A 1 175 ? -10.743 4.779 -11.667 1.00 93.62 175 THR A CA 1
ATOM 1381 C C . THR A 1 175 ? -9.547 5.249 -10.843 1.00 93.62 175 THR A C 1
ATOM 1383 O O . THR A 1 175 ? -8.791 6.089 -11.319 1.00 93.62 175 THR A O 1
ATOM 1386 N N . ARG A 1 176 ? -9.290 4.632 -9.681 1.00 93.12 176 ARG A N 1
ATOM 1387 C CA . ARG A 1 176 ? -8.121 4.965 -8.844 1.00 93.12 176 ARG A CA 1
ATOM 1388 C C . ARG A 1 176 ? -6.792 4.770 -9.571 1.00 93.12 176 ARG A C 1
ATOM 1390 O O . ARG A 1 176 ? -5.902 5.598 -9.444 1.00 93.12 176 ARG A O 1
ATOM 1397 N N . ILE A 1 177 ? -6.646 3.699 -10.353 1.00 95.56 177 ILE A N 1
ATOM 1398 C CA . ILE A 1 177 ? -5.442 3.450 -11.161 1.00 95.56 177 ILE A CA 1
ATOM 1399 C C . ILE A 1 177 ? -5.232 4.581 -12.178 1.00 95.56 177 ILE A C 1
ATOM 1401 O O . ILE A 1 177 ? -4.105 5.036 -12.352 1.00 95.56 177 ILE A O 1
ATOM 1405 N N . LYS A 1 178 ? -6.301 5.067 -12.823 1.00 96.94 178 LYS A N 1
ATOM 1406 C CA . LYS A 1 178 ? -6.220 6.202 -13.758 1.00 96.94 178 LYS A CA 1
ATOM 1407 C C . LYS A 1 178 ? -5.887 7.519 -13.049 1.00 96.94 178 LYS A C 1
ATOM 1409 O O . LYS A 1 178 ? -5.104 8.299 -13.578 1.00 96.94 178 LYS A O 1
ATOM 1414 N N . GLU A 1 179 ? -6.427 7.746 -11.854 1.00 97.00 179 GLU A N 1
ATOM 1415 C CA . GLU A 1 179 ? -6.079 8.905 -11.017 1.00 97.00 179 GLU A CA 1
ATOM 1416 C C . GLU A 1 179 ? -4.600 8.876 -10.597 1.00 97.00 179 GLU A C 1
ATOM 1418 O O . GLU A 1 179 ? -3.905 9.884 -10.709 1.00 97.00 179 GLU A O 1
ATOM 1423 N N . GLN A 1 180 ? -4.094 7.712 -10.176 1.00 96.12 180 GLN A N 1
ATOM 1424 C CA . GLN A 1 180 ? -2.684 7.524 -9.819 1.00 96.12 180 GLN A CA 1
ATOM 1425 C C . GLN A 1 180 ? -1.755 7.668 -11.031 1.00 96.12 180 GLN A C 1
ATOM 1427 O O . GLN A 1 180 ? -0.685 8.257 -10.902 1.00 96.12 180 GLN A O 1
ATOM 1432 N N . LEU A 1 181 ? -2.171 7.203 -12.216 1.00 97.81 181 LEU A N 1
ATOM 1433 C CA . LEU A 1 181 ? -1.439 7.443 -13.461 1.00 97.81 181 LEU A CA 1
ATOM 1434 C C . LEU A 1 181 ? -1.316 8.945 -13.749 1.00 97.81 181 LEU A C 1
ATOM 1436 O O . LEU A 1 181 ? -0.211 9.417 -13.992 1.00 97.81 181 LEU A O 1
ATOM 1440 N N . ALA A 1 182 ? -2.418 9.695 -13.673 1.00 98.12 182 ALA A N 1
ATOM 1441 C CA . ALA A 1 182 ? -2.398 11.137 -13.916 1.00 98.12 182 ALA A CA 1
ATOM 1442 C C . ALA A 1 182 ? -1.477 11.875 -12.926 1.00 98.12 182 ALA A C 1
ATOM 1444 O O . ALA A 1 182 ? -0.733 12.775 -13.314 1.00 98.12 182 ALA A O 1
ATOM 1445 N N . LEU A 1 183 ? -1.481 11.462 -11.653 1.00 97.56 183 LEU A N 1
ATOM 1446 C CA . LEU A 1 183 ? -0.558 11.993 -10.651 1.00 97.56 183 LEU A CA 1
ATOM 1447 C C . LEU A 1 183 ? 0.905 11.666 -10.991 1.00 97.56 183 LEU A C 1
ATOM 1449 O O . LEU A 1 183 ? 1.758 12.548 -10.918 1.00 97.56 183 LEU A O 1
ATOM 1453 N N . ALA A 1 184 ? 1.195 10.422 -11.379 1.00 97.25 184 ALA A N 1
ATOM 1454 C CA . ALA A 1 184 ? 2.541 9.992 -11.744 1.00 97.25 184 ALA A CA 1
ATOM 1455 C C . ALA A 1 184 ? 3.065 10.720 -12.994 1.00 97.25 184 ALA A C 1
ATOM 1457 O O . ALA A 1 184 ? 4.241 11.073 -13.045 1.00 97.25 184 ALA A O 1
ATOM 1458 N N . GLU A 1 185 ? 2.203 10.993 -13.978 1.00 98.38 185 GLU A N 1
ATOM 1459 C CA . GLU A 1 185 ? 2.551 11.769 -15.175 1.00 98.38 185 GLU A CA 1
ATOM 1460 C C . GLU A 1 185 ? 2.913 13.218 -14.828 1.00 98.38 185 GLU A C 1
ATOM 1462 O O . GLU A 1 185 ? 3.937 13.716 -15.294 1.00 98.38 185 GLU A O 1
ATOM 1467 N N . ALA A 1 186 ? 2.148 13.864 -13.943 1.00 98.06 186 ALA A N 1
ATOM 1468 C CA . ALA A 1 186 ? 2.473 15.207 -13.460 1.00 98.06 186 ALA A CA 1
ATOM 1469 C C . ALA A 1 186 ? 3.796 15.244 -12.666 1.00 98.06 186 ALA A C 1
ATOM 1471 O O . ALA A 1 186 ? 4.562 16.201 -12.760 1.00 98.06 186 ALA A O 1
ATOM 1472 N N . GLN A 1 187 ? 4.092 14.198 -11.889 1.00 96.94 187 GLN A N 1
ATOM 1473 C CA . GLN A 1 187 ? 5.366 14.080 -11.172 1.00 96.94 187 GLN A CA 1
ATOM 1474 C C . GLN A 1 187 ? 6.550 13.847 -12.120 1.00 96.94 187 GLN A C 1
ATOM 1476 O O . GLN A 1 187 ? 7.628 14.397 -11.901 1.00 96.94 187 GLN A O 1
ATOM 1481 N N . LEU A 1 188 ? 6.353 13.064 -13.184 1.00 97.75 188 LEU A N 1
ATOM 1482 C CA . LEU A 1 188 ? 7.359 12.847 -14.223 1.00 97.75 188 LEU A CA 1
ATOM 1483 C C . LEU A 1 188 ? 7.688 14.141 -14.976 1.00 97.75 188 LEU A C 1
ATOM 1485 O O . LEU A 1 188 ? 8.855 14.382 -15.281 1.00 97.75 188 LEU A O 1
ATOM 1489 N N . GLU A 1 189 ? 6.687 14.976 -15.259 1.00 97.56 189 GLU A N 1
ATOM 1490 C CA . GLU A 1 189 ? 6.891 16.290 -15.879 1.00 97.56 189 GLU A CA 1
ATOM 1491 C C . GLU A 1 189 ? 7.808 17.167 -15.013 1.00 97.56 189 GLU A C 1
ATOM 1493 O O . GLU A 1 189 ? 8.847 17.624 -15.488 1.00 97.56 189 GLU A O 1
ATOM 1498 N N . GLN A 1 190 ? 7.505 17.285 -13.716 1.00 95.62 190 GLN A N 1
ATOM 1499 C CA . GLN A 1 190 ? 8.340 18.028 -12.762 1.00 95.62 190 GLN A CA 1
ATOM 1500 C C . GLN A 1 190 ? 9.755 17.446 -12.645 1.00 95.62 190 GLN A C 1
ATOM 1502 O O . GLN A 1 190 ? 10.738 18.184 -12.601 1.00 95.62 190 GLN A O 1
ATOM 1507 N N . ALA A 1 191 ? 9.881 16.115 -12.609 1.00 95.31 191 ALA A N 1
ATOM 1508 C CA . ALA A 1 191 ? 11.182 15.454 -12.555 1.00 95.31 191 ALA A CA 1
ATOM 1509 C C . ALA A 1 191 ? 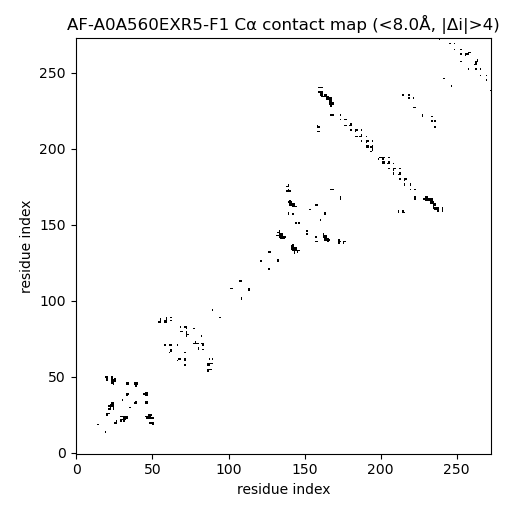12.012 15.710 -13.826 1.00 95.31 191 ALA A C 1
ATOM 1511 O O . ALA A 1 191 ? 13.228 15.876 -13.745 1.00 95.31 191 ALA A O 1
ATOM 1512 N N . THR A 1 192 ? 11.356 15.774 -14.986 1.00 96.31 192 THR A N 1
ATOM 1513 C CA . THR A 1 192 ? 11.990 16.068 -16.278 1.00 96.31 192 THR A CA 1
ATOM 1514 C C . THR A 1 192 ? 12.471 17.517 -16.347 1.00 96.31 192 THR A C 1
ATOM 1516 O O . THR A 1 192 ? 13.581 17.762 -16.815 1.00 96.31 192 THR A O 1
ATOM 1519 N N . GLU A 1 193 ? 11.685 18.471 -15.842 1.00 96.06 193 GLU A N 1
ATOM 1520 C CA . GLU A 1 193 ? 12.085 19.882 -15.745 1.00 96.06 193 GLU A CA 1
ATOM 1521 C C . GLU A 1 193 ? 13.301 20.055 -14.822 1.00 96.06 193 GLU A C 1
ATOM 1523 O O . GLU A 1 193 ? 14.319 20.603 -15.241 1.00 96.06 193 GLU A O 1
ATOM 1528 N N . ALA A 1 194 ? 13.265 19.477 -13.617 1.00 93.38 194 ALA A N 1
ATOM 1529 C CA . ALA A 1 194 ? 14.385 19.540 -12.675 1.00 93.38 194 ALA A CA 1
ATOM 1530 C C . ALA A 1 194 ? 15.674 18.898 -13.230 1.00 93.38 194 ALA A C 1
ATOM 1532 O O . ALA A 1 194 ? 16.781 19.378 -12.965 1.00 93.38 194 ALA A O 1
ATOM 1533 N N . ALA A 1 195 ? 15.551 17.820 -14.012 1.00 94.31 195 ALA A N 1
ATOM 1534 C CA . ALA A 1 195 ? 16.684 17.210 -14.704 1.00 94.31 195 ALA A CA 1
ATOM 1535 C C . ALA A 1 195 ? 17.248 18.132 -15.796 1.00 94.31 195 ALA A C 1
ATOM 1537 O O . ALA A 1 195 ? 18.465 18.295 -15.884 1.00 94.31 195 ALA A O 1
ATOM 1538 N N . ALA A 1 196 ? 16.384 18.792 -16.573 1.00 94.38 196 ALA A N 1
ATOM 1539 C CA . ALA A 1 196 ? 16.792 19.760 -17.592 1.00 94.38 196 ALA A CA 1
ATOM 1540 C C . ALA A 1 196 ? 17.484 21.000 -16.995 1.00 94.38 196 ALA A C 1
ATOM 1542 O O . ALA A 1 196 ? 18.419 21.535 -17.591 1.00 94.38 196 ALA A O 1
ATOM 1543 N N . GLU A 1 197 ? 17.072 21.426 -15.801 1.00 95.12 197 GLU A N 1
ATOM 1544 C CA . GLU A 1 197 ? 17.706 22.508 -15.037 1.00 95.12 197 GLU A CA 1
ATOM 1545 C C . GLU A 1 197 ? 19.055 22.103 -14.408 1.00 95.12 197 GLU A C 1
ATOM 1547 O O . GLU A 1 197 ? 19.788 22.954 -13.900 1.00 95.12 197 GLU A O 1
ATOM 1552 N N . GLY A 1 198 ? 19.422 20.818 -14.466 1.00 92.75 198 GLY A N 1
ATOM 1553 C CA . GLY A 1 198 ? 20.710 20.311 -13.994 1.00 92.75 198 GLY A CA 1
ATOM 1554 C C . GLY A 1 198 ? 20.790 20.102 -12.480 1.00 92.75 198 GLY A C 1
ATOM 1555 O O . GLY A 1 198 ? 21.890 20.112 -11.918 1.00 92.75 198 GLY A O 1
ATOM 1556 N N . TYR A 1 199 ? 19.655 19.909 -11.797 1.00 92.00 199 TYR A N 1
ATOM 1557 C CA . TYR A 1 199 ? 19.659 19.570 -10.374 1.00 92.00 199 TYR A CA 1
ATOM 1558 C C . TYR A 1 199 ? 20.382 18.239 -10.130 1.00 92.00 199 TYR A C 1
ATOM 1560 O O . TYR A 1 199 ? 20.116 17.218 -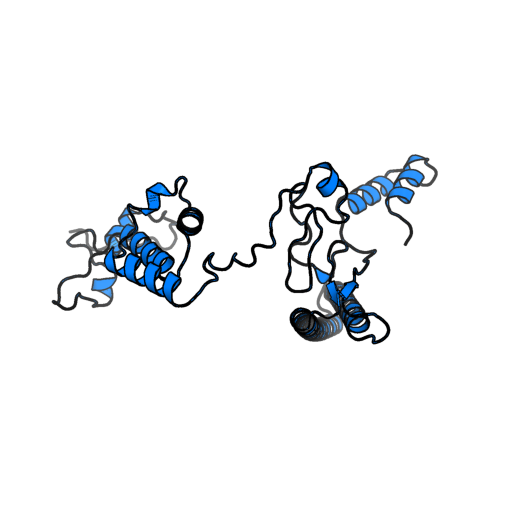10.767 1.00 92.00 199 TYR A O 1
ATOM 1568 N N . TYR A 1 200 ? 21.299 18.234 -9.160 1.00 90.62 200 TYR A N 1
ATOM 1569 C CA . TYR A 1 200 ? 22.085 17.047 -8.833 1.00 90.62 200 TYR A CA 1
ATOM 1570 C C . TYR A 1 200 ? 21.184 15.864 -8.446 1.00 90.62 200 TYR A C 1
ATOM 1572 O O . TYR A 1 200 ? 20.410 15.945 -7.493 1.00 90.62 200 TYR A O 1
ATOM 1580 N N . GLY A 1 201 ? 21.319 14.748 -9.168 1.00 89.25 201 GLY A N 1
ATOM 1581 C CA . GLY A 1 201 ? 20.558 13.519 -8.925 1.00 89.25 201 GLY A CA 1
ATOM 1582 C C . GLY A 1 201 ? 19.151 13.487 -9.533 1.00 89.25 201 GLY A C 1
ATOM 1583 O O . GLY A 1 201 ? 18.475 12.468 -9.390 1.00 89.25 201 GLY A O 1
ATOM 1584 N N . ALA A 1 202 ? 18.721 14.541 -10.235 1.00 91.38 202 ALA A N 1
ATOM 1585 C CA . ALA A 1 202 ? 17.393 14.610 -10.844 1.00 91.38 202 ALA A CA 1
ATOM 1586 C C . ALA A 1 202 ? 17.177 13.564 -11.954 1.00 91.38 202 ALA A C 1
ATOM 1588 O O . ALA A 1 202 ? 16.079 13.034 -12.073 1.00 91.38 202 ALA A O 1
ATOM 1589 N N . GLU A 1 203 ? 18.223 13.173 -12.689 1.00 93.12 203 GLU A N 1
ATOM 1590 C CA . GLU A 1 203 ? 18.149 12.123 -13.723 1.00 93.12 203 GLU A CA 1
ATOM 1591 C C . GLU A 1 203 ? 17.652 10.781 -13.156 1.00 93.12 203 GLU A C 1
ATOM 1593 O O . GLU A 1 203 ? 16.744 10.164 -13.704 1.00 93.12 203 GLU A O 1
ATOM 1598 N N . ARG A 1 204 ? 18.166 10.354 -11.993 1.00 92.50 204 ARG A N 1
ATOM 1599 C CA . ARG A 1 204 ? 17.712 9.112 -11.334 1.00 92.50 204 ARG A CA 1
ATOM 1600 C C . ARG A 1 204 ? 16.254 9.193 -10.894 1.00 92.50 204 ARG A C 1
ATOM 1602 O O . ARG A 1 204 ? 15.536 8.196 -10.906 1.00 92.50 204 ARG A O 1
ATOM 1609 N N . TRP A 1 205 ? 15.832 10.378 -10.463 1.00 93.25 205 TRP A N 1
ATOM 1610 C CA . TRP A 1 205 ? 14.454 10.632 -10.064 1.00 93.25 205 TRP A CA 1
ATOM 1611 C C . TRP A 1 205 ? 13.515 10.580 -11.272 1.00 93.25 205 TRP A C 1
ATOM 1613 O O . TRP A 1 205 ? 12.471 9.930 -11.219 1.00 93.25 205 TRP A O 1
ATOM 1623 N N . GLN A 1 206 ? 13.933 11.177 -12.389 1.00 95.31 206 GLN A N 1
ATOM 1624 C CA . GLN A 1 206 ? 13.241 11.096 -13.669 1.00 95.31 206 GLN A CA 1
ATOM 1625 C C . GLN A 1 206 ? 13.116 9.643 -14.150 1.00 95.31 206 GLN A C 1
ATOM 1627 O O . GLN A 1 206 ? 12.015 9.217 -14.490 1.00 95.31 206 GLN A O 1
ATOM 1632 N N . GLU A 1 207 ? 14.197 8.857 -14.118 1.00 93.94 207 GLU A N 1
ATOM 1633 C CA . GLU A 1 207 ? 14.180 7.430 -14.479 1.00 93.94 207 GLU A CA 1
ATOM 1634 C C . GLU A 1 207 ? 13.171 6.629 -13.641 1.00 93.94 207 GLU A C 1
ATOM 1636 O O . GLU A 1 207 ? 12.416 5.814 -14.178 1.00 93.94 207 GLU A O 1
ATOM 1641 N N . HIS A 1 208 ? 13.127 6.872 -12.327 1.00 92.12 208 HIS A N 1
ATOM 1642 C CA . HIS A 1 208 ? 12.173 6.219 -11.432 1.00 92.12 208 HIS A CA 1
ATOM 1643 C C . HIS A 1 208 ? 10.721 6.579 -11.778 1.00 92.12 208 HIS A C 1
ATOM 1645 O O . HIS A 1 208 ? 9.874 5.690 -11.898 1.00 92.12 208 HIS A O 1
ATOM 1651 N N . HIS A 1 209 ? 10.427 7.866 -11.984 1.00 95.19 209 HIS A N 1
ATOM 1652 C CA . HIS A 1 209 ? 9.086 8.309 -12.365 1.00 95.19 209 HIS A CA 1
ATOM 1653 C C . HIS A 1 209 ? 8.664 7.789 -13.737 1.00 95.19 209 HIS A C 1
ATOM 1655 O O . HIS A 1 209 ? 7.512 7.386 -13.903 1.00 95.19 209 HIS A O 1
ATOM 1661 N N . GLN A 1 210 ? 9.593 7.730 -14.693 1.00 96.31 210 GLN A N 1
ATOM 1662 C CA . GLN A 1 210 ? 9.331 7.191 -16.021 1.00 96.31 210 GLN A CA 1
ATOM 1663 C C . GLN A 1 210 ? 8.918 5.720 -15.928 1.00 96.31 210 GLN A C 1
ATOM 1665 O O . GLN A 1 210 ? 7.874 5.342 -16.456 1.00 96.31 210 GLN A O 1
ATOM 1670 N N . ALA A 1 211 ? 9.669 4.912 -15.172 1.00 93.44 211 ALA A N 1
ATOM 1671 C CA . ALA A 1 211 ? 9.342 3.505 -14.959 1.00 93.44 211 ALA A CA 1
ATOM 1672 C C . ALA A 1 211 ? 7.958 3.318 -14.308 1.00 93.44 211 ALA A C 1
ATOM 1674 O O . ALA A 1 211 ? 7.197 2.436 -14.712 1.00 93.44 211 ALA A O 1
ATOM 1675 N N . THR A 1 212 ? 7.608 4.163 -13.335 1.00 95.06 212 THR A N 1
ATOM 1676 C CA . THR A 1 212 ? 6.294 4.141 -12.675 1.00 95.06 212 THR A CA 1
ATOM 1677 C C . THR A 1 212 ? 5.161 4.482 -13.648 1.00 95.06 212 THR A C 1
ATOM 1679 O O . THR A 1 212 ? 4.161 3.762 -13.705 1.00 95.06 212 THR A O 1
ATOM 1682 N N . VAL A 1 213 ? 5.319 5.536 -14.457 1.00 97.56 213 VAL A N 1
ATOM 1683 C CA . VAL A 1 213 ? 4.339 5.936 -15.481 1.00 97.56 213 VAL A CA 1
ATOM 1684 C C . VAL A 1 213 ? 4.158 4.841 -16.528 1.00 97.56 213 VAL A C 1
ATOM 1686 O O . VAL A 1 213 ? 3.024 4.473 -16.832 1.00 97.56 213 VAL A O 1
ATOM 1689 N N . ASP A 1 214 ? 5.247 4.273 -17.045 1.00 95.88 214 ASP A N 1
ATOM 1690 C CA . ASP A 1 214 ? 5.193 3.207 -18.052 1.00 95.88 214 ASP A CA 1
ATOM 1691 C C . ASP A 1 214 ? 4.435 1.987 -17.529 1.00 95.88 214 ASP A C 1
ATOM 1693 O O . ASP A 1 214 ? 3.625 1.381 -18.236 1.00 95.88 214 ASP A O 1
ATOM 1697 N N . ARG A 1 215 ? 4.635 1.665 -16.251 1.00 95.12 215 ARG A N 1
ATOM 1698 C CA . ARG A 1 215 ? 3.968 0.549 -15.589 1.00 95.12 215 ARG A CA 1
ATOM 1699 C C . ARG A 1 215 ? 2.476 0.806 -15.379 1.00 95.12 215 ARG A C 1
ATOM 1701 O O . ARG A 1 215 ? 1.664 -0.072 -15.670 1.00 95.12 215 ARG A O 1
ATOM 1708 N N . PHE A 1 216 ? 2.092 2.011 -14.957 1.00 96.94 216 PHE A N 1
ATOM 1709 C CA . PHE A 1 216 ? 0.681 2.396 -14.889 1.00 96.94 216 PHE A CA 1
ATOM 1710 C C . PHE A 1 216 ? 0.016 2.413 -16.270 1.00 96.94 216 PHE A C 1
ATOM 1712 O O . PHE A 1 216 ? -1.096 1.905 -16.409 1.00 96.94 216 PHE A O 1
ATOM 1719 N N . ARG A 1 217 ? 0.687 2.933 -17.307 1.00 97.44 217 ARG A N 1
ATOM 1720 C CA . ARG A 1 217 ? 0.181 2.917 -18.690 1.00 97.44 217 ARG A CA 1
ATOM 1721 C C . ARG A 1 217 ? -0.026 1.495 -19.194 1.00 97.44 217 ARG A C 1
ATOM 1723 O O . ARG A 1 217 ? -1.065 1.209 -19.784 1.00 97.44 217 ARG A O 1
ATOM 1730 N N . ASN A 1 218 ? 0.917 0.596 -18.912 1.00 95.94 218 ASN A N 1
ATOM 1731 C CA . ASN A 1 218 ? 0.786 -0.822 -19.232 1.00 95.94 218 ASN A CA 1
ATOM 1732 C C . ASN A 1 218 ? -0.440 -1.441 -18.539 1.00 95.94 218 ASN A C 1
ATOM 1734 O O . ASN A 1 218 ? -1.275 -2.056 -19.203 1.00 95.94 218 ASN A O 1
ATOM 1738 N N . LEU A 1 219 ? -0.607 -1.196 -17.233 1.00 96.50 219 LEU A N 1
ATOM 1739 C CA . LEU A 1 219 ? -1.760 -1.678 -16.472 1.00 96.50 219 LEU A CA 1
ATOM 1740 C C . LEU A 1 219 ? -3.083 -1.156 -17.045 1.00 96.50 219 LEU A C 1
ATOM 1742 O O . LEU A 1 219 ? -4.010 -1.930 -17.273 1.00 96.50 219 LEU A O 1
ATOM 1746 N N . VAL A 1 220 ? -3.176 0.152 -17.294 1.00 97.06 220 VAL A N 1
ATOM 1747 C CA . VAL A 1 220 ? -4.374 0.777 -17.869 1.00 97.06 220 VAL A CA 1
ATOM 1748 C C . VAL A 1 220 ? -4.677 0.198 -19.248 1.00 97.06 220 VAL A C 1
ATOM 1750 O O . VAL A 1 220 ? -5.833 -0.134 -19.505 1.00 97.06 220 VAL A O 1
ATOM 1753 N N . GLY A 1 221 ? -3.658 -0.006 -20.088 1.00 96.88 221 GLY A N 1
ATOM 1754 C CA . GLY A 1 221 ? -3.800 -0.654 -21.392 1.00 96.88 221 GLY A CA 1
ATOM 1755 C C . GLY A 1 221 ? -4.462 -2.029 -21.286 1.00 96.88 221 GLY A C 1
ATOM 1756 O O . GLY A 1 221 ? -5.459 -2.284 -21.954 1.00 96.88 221 GLY A O 1
ATOM 1757 N N . ILE A 1 222 ? -3.993 -2.876 -20.367 1.00 95.50 222 ILE A N 1
ATOM 1758 C CA . ILE A 1 222 ? -4.575 -4.205 -20.104 1.00 95.50 222 ILE A CA 1
ATOM 1759 C C . ILE A 1 222 ? -6.028 -4.098 -19.591 1.00 95.50 222 ILE A C 1
ATOM 1761 O O . ILE A 1 222 ? -6.920 -4.859 -19.990 1.00 95.50 222 ILE A O 1
ATOM 1765 N N . LEU A 1 223 ? -6.301 -3.141 -18.700 1.00 93.44 223 LEU A N 1
ATOM 1766 C CA . LEU A 1 223 ? -7.631 -2.933 -18.117 1.00 93.44 223 LEU A CA 1
ATOM 1767 C C . LEU A 1 223 ? -8.648 -2.325 -19.098 1.00 93.44 223 LEU A C 1
ATOM 1769 O O . LEU A 1 223 ? -9.858 -2.477 -18.887 1.00 93.44 223 LEU A O 1
ATOM 1773 N N . ASP A 1 224 ? -8.188 -1.634 -20.140 1.00 95.25 224 ASP A N 1
ATOM 1774 C CA . ASP A 1 224 ? -9.010 -1.056 -21.209 1.00 95.25 224 ASP A CA 1
ATOM 1775 C C . ASP A 1 224 ? -9.133 -1.978 -22.442 1.00 95.25 224 ASP A C 1
ATOM 1777 O O . ASP A 1 224 ? -10.087 -1.826 -23.201 1.00 95.25 224 ASP A O 1
ATOM 1781 N N . ASP A 1 225 ? -8.254 -2.974 -22.612 1.00 95.94 225 ASP A N 1
ATOM 1782 C CA . ASP A 1 225 ? -8.240 -3.864 -23.784 1.00 95.94 225 ASP A CA 1
ATOM 1783 C C . ASP A 1 225 ? -9.513 -4.736 -23.903 1.00 95.94 225 ASP A C 1
ATOM 1785 O O . ASP A 1 225 ? -9.714 -5.636 -23.089 1.00 95.94 225 ASP A O 1
ATOM 1789 N N . PRO A 1 226 ? -10.381 -4.573 -24.913 1.00 94.06 226 PRO A N 1
ATOM 1790 C CA . PRO A 1 226 ? -11.592 -5.385 -25.037 1.00 94.06 226 PRO A CA 1
ATOM 1791 C C . PRO A 1 226 ? -11.326 -6.890 -25.230 1.00 94.06 226 PRO A C 1
ATOM 1793 O O . PRO A 1 226 ? -12.231 -7.687 -24.985 1.00 94.06 226 PRO A O 1
ATOM 1796 N N . ALA A 1 227 ? -10.119 -7.299 -25.638 1.00 95.56 227 ALA A N 1
ATOM 1797 C CA . ALA A 1 227 ? -9.760 -8.705 -25.818 1.00 95.56 227 ALA A CA 1
ATOM 1798 C C . ALA A 1 227 ? -9.603 -9.467 -24.491 1.00 95.56 227 ALA A C 1
ATOM 1800 O O . ALA A 1 227 ? -9.723 -10.692 -24.469 1.00 95.56 227 ALA A O 1
ATOM 1801 N N . ILE A 1 228 ? -9.355 -8.763 -23.381 1.00 91.62 228 ILE A N 1
ATOM 1802 C CA . ILE A 1 228 ? -9.158 -9.383 -22.065 1.00 91.62 228 ILE A CA 1
ATOM 1803 C C . ILE A 1 228 ? -10.494 -9.380 -21.300 1.00 91.62 228 ILE A C 1
ATOM 1805 O O . ILE A 1 228 ? -11.016 -8.291 -21.030 1.00 91.62 228 ILE A O 1
ATOM 1809 N N . PRO A 1 229 ? -11.045 -10.550 -20.921 1.00 89.75 229 PRO A N 1
ATOM 1810 C CA . PRO A 1 229 ? -12.334 -10.647 -20.235 1.00 89.75 229 PRO A CA 1
ATOM 1811 C C . PRO A 1 229 ? -12.389 -9.919 -18.883 1.00 89.75 229 PRO A C 1
ATOM 1813 O O . PRO A 1 229 ? -11.398 -9.799 -18.161 1.00 89.75 229 PRO A O 1
ATOM 1816 N N . ALA A 1 230 ? -13.582 -9.464 -18.493 1.00 84.94 230 ALA A N 1
ATOM 1817 C CA . ALA A 1 230 ? -13.817 -9.017 -17.121 1.00 84.94 230 ALA A CA 1
ATOM 1818 C C . ALA A 1 230 ? -13.655 -10.196 -16.142 1.00 84.94 230 ALA A C 1
ATOM 1820 O O . ALA A 1 230 ? -14.051 -11.319 -16.442 1.00 84.94 230 ALA A O 1
ATOM 1821 N N . GLY A 1 231 ? -13.067 -9.937 -14.976 1.00 80.12 231 GLY A N 1
ATOM 1822 C CA . GLY A 1 231 ? -12.690 -10.942 -13.982 1.00 80.12 231 GLY A CA 1
ATOM 1823 C C . GLY A 1 231 ? -11.266 -11.485 -14.136 1.00 80.12 231 GLY A C 1
ATOM 1824 O O . GLY A 1 231 ? -10.791 -12.167 -13.233 1.00 80.12 231 GLY A O 1
ATOM 1825 N N . SER A 1 232 ? -10.554 -11.172 -15.227 1.00 86.75 232 SER A N 1
ATOM 1826 C CA . SER A 1 232 ? -9.159 -11.592 -15.392 1.00 86.75 232 SER A CA 1
ATOM 1827 C C . SER A 1 232 ? -8.249 -11.002 -14.310 1.00 86.75 232 SER A C 1
ATOM 1829 O O . SER A 1 232 ? -8.309 -9.804 -14.009 1.00 86.75 232 SER A O 1
ATOM 1831 N N . LEU A 1 233 ? -7.379 -11.854 -13.763 1.00 90.06 233 LEU A N 1
ATOM 1832 C CA . LEU A 1 233 ? -6.316 -11.469 -12.840 1.00 90.06 233 LEU A CA 1
ATOM 1833 C C . LEU A 1 233 ? -5.118 -10.953 -13.638 1.00 90.06 233 LEU A C 1
ATOM 1835 O O .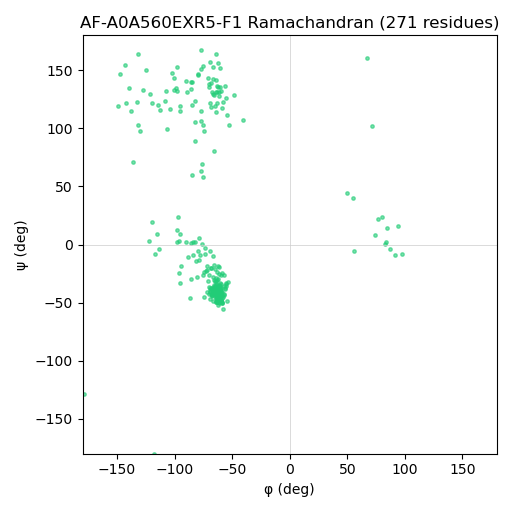 LEU A 1 233 ? -4.585 -11.646 -14.502 1.00 90.06 233 LEU A O 1
ATOM 1839 N N . VAL A 1 234 ? -4.706 -9.726 -13.347 1.00 90.25 234 VAL A N 1
ATOM 1840 C CA . VAL A 1 234 ? -3.606 -9.034 -14.013 1.00 90.25 234 VAL A CA 1
ATOM 1841 C C . VAL A 1 234 ? -2.474 -8.865 -13.014 1.00 90.25 234 VAL A C 1
ATOM 1843 O O . VAL A 1 234 ? -2.617 -8.148 -12.025 1.00 90.25 234 VAL A O 1
ATOM 1846 N N . ARG A 1 235 ? -1.337 -9.503 -13.289 1.00 90.81 235 ARG A N 1
ATOM 1847 C CA . ARG A 1 235 ? -0.102 -9.359 -12.517 1.00 90.81 235 ARG A CA 1
ATOM 1848 C C . ARG A 1 235 ? 0.986 -8.825 -13.434 1.00 90.81 235 ARG A C 1
ATOM 1850 O O . ARG A 1 235 ? 1.290 -9.446 -14.450 1.00 90.81 235 ARG A O 1
ATOM 1857 N N . LEU A 1 236 ? 1.556 -7.677 -13.082 1.00 90.31 236 LEU A N 1
ATOM 1858 C CA . LEU A 1 236 ? 2.654 -7.090 -13.840 1.00 90.31 236 LEU A CA 1
ATOM 1859 C C . LEU A 1 236 ? 3.992 -7.609 -13.323 1.00 90.31 236 LEU A C 1
ATOM 1861 O O . LEU A 1 236 ? 4.270 -7.527 -12.129 1.00 90.31 236 LEU A O 1
ATOM 1865 N N . THR A 1 237 ? 4.857 -8.050 -14.229 1.00 88.19 237 THR A N 1
ATOM 1866 C CA . THR A 1 237 ? 6.222 -8.463 -13.886 1.00 88.19 237 THR A CA 1
ATOM 1867 C C . THR A 1 237 ? 7.177 -7.274 -13.972 1.00 88.19 237 THR A C 1
ATOM 1869 O O . THR A 1 237 ? 7.052 -6.417 -14.844 1.00 88.19 237 THR A O 1
ATOM 1872 N N . ASN A 1 238 ? 8.112 -7.188 -13.037 1.00 86.69 238 ASN A N 1
ATOM 1873 C CA . ASN A 1 238 ? 9.147 -6.175 -12.924 1.00 86.69 238 ASN A CA 1
ATOM 1874 C C . ASN A 1 238 ? 10.491 -6.866 -12.690 1.00 86.69 238 ASN A C 1
ATOM 1876 O O . ASN A 1 238 ? 10.791 -7.296 -11.576 1.00 86.69 238 ASN A O 1
ATOM 1880 N N . CYS A 1 239 ? 11.315 -6.951 -13.731 1.00 79.25 239 CYS A N 1
ATOM 1881 C CA . CYS A 1 239 ? 12.656 -7.531 -13.644 1.00 79.25 239 CYS A CA 1
ATOM 1882 C C . CYS A 1 239 ? 13.630 -6.680 -12.806 1.00 79.25 239 CYS A C 1
ATOM 1884 O O . CYS A 1 239 ? 14.633 -7.189 -12.303 1.00 79.25 239 CYS A O 1
ATOM 1886 N N . LYS A 1 240 ? 13.319 -5.391 -12.612 1.00 80.19 240 LYS A N 1
ATOM 1887 C CA . LYS A 1 240 ? 14.102 -4.437 -11.812 1.00 80.19 240 LYS A CA 1
ATOM 1888 C C . LYS A 1 240 ? 13.550 -4.257 -10.397 1.00 80.19 240 LYS A C 1
ATOM 1890 O O . LYS A 1 240 ? 13.942 -3.324 -9.700 1.00 80.19 240 LYS A O 1
ATOM 1895 N N . GLU A 1 241 ? 12.635 -5.121 -9.967 1.00 84.31 241 GLU A N 1
ATOM 1896 C CA . GLU A 1 241 ? 12.097 -5.069 -8.615 1.00 84.31 241 GLU A CA 1
ATOM 1897 C C . GLU A 1 241 ? 13.223 -5.236 -7.579 1.00 84.31 241 GLU A C 1
ATOM 1899 O O . GLU A 1 241 ? 14.051 -6.146 -7.668 1.00 84.31 241 GLU A O 1
ATOM 1904 N N . PHE A 1 242 ? 13.237 -4.364 -6.567 1.00 83.31 242 PHE A N 1
ATOM 1905 C CA . PHE A 1 242 ? 14.183 -4.473 -5.460 1.00 83.31 242 PHE A CA 1
ATOM 1906 C C . PHE A 1 242 ? 13.981 -5.787 -4.696 1.00 83.31 242 PHE A C 1
ATOM 1908 O O . PHE A 1 242 ? 12.878 -6.077 -4.242 1.00 83.31 242 PHE A O 1
ATOM 1915 N N . SER A 1 243 ? 15.043 -6.559 -4.496 1.00 83.50 243 SER A N 1
ATOM 1916 C CA . SER A 1 243 ? 15.018 -7.759 -3.661 1.00 83.50 243 SER A CA 1
ATOM 1917 C C . SER A 1 243 ? 16.336 -7.851 -2.895 1.00 83.50 243 SER A C 1
ATOM 1919 O O . SER A 1 243 ? 17.389 -7.916 -3.541 1.00 83.50 243 SER A O 1
ATOM 1921 N N . PRO A 1 244 ? 16.309 -7.893 -1.550 1.00 83.00 244 PRO A N 1
ATOM 1922 C CA . PRO A 1 244 ? 17.510 -8.093 -0.744 1.00 83.00 244 PRO A CA 1
ATOM 1923 C C . PRO A 1 244 ? 18.241 -9.387 -1.105 1.00 83.00 244 PRO A C 1
ATOM 1925 O O . PRO A 1 244 ? 19.466 -9.413 -1.138 1.00 83.00 244 PRO A O 1
ATOM 1928 N N . ILE A 1 245 ? 17.495 -10.443 -1.447 1.00 84.06 245 ILE A N 1
ATOM 1929 C CA . ILE A 1 245 ? 18.056 -11.729 -1.873 1.00 84.06 245 ILE A CA 1
ATOM 1930 C C . ILE A 1 245 ? 18.772 -11.583 -3.218 1.00 84.06 245 ILE A C 1
ATOM 1932 O O . ILE A 1 245 ? 19.923 -11.996 -3.336 1.00 84.06 245 ILE A O 1
ATOM 1936 N N . ARG A 1 246 ? 18.145 -10.949 -4.222 1.00 84.88 246 ARG A N 1
ATOM 1937 C CA . ARG A 1 246 ? 18.809 -10.700 -5.518 1.00 84.88 246 ARG A CA 1
ATOM 1938 C C . ARG A 1 246 ? 20.051 -9.827 -5.352 1.00 84.88 246 ARG A C 1
ATOM 1940 O O . ARG A 1 246 ? 21.041 -10.062 -6.038 1.00 84.88 246 ARG A O 1
ATOM 1947 N N . LEU A 1 247 ? 20.008 -8.833 -4.464 1.00 86.62 247 LEU A N 1
ATOM 1948 C CA . LEU A 1 247 ? 21.161 -7.985 -4.164 1.00 86.62 247 LEU A CA 1
ATOM 1949 C C . LEU A 1 247 ? 22.293 -8.801 -3.527 1.00 86.62 247 LEU A C 1
ATOM 1951 O O . LEU A 1 247 ? 23.405 -8.773 -4.035 1.00 86.62 247 LEU A O 1
ATOM 1955 N N . ALA A 1 248 ? 21.993 -9.605 -2.504 1.00 88.81 248 ALA A N 1
ATOM 1956 C CA . ALA A 1 248 ? 22.972 -10.471 -1.851 1.00 88.81 248 ALA A CA 1
ATOM 1957 C C . ALA A 1 248 ? 23.598 -11.494 -2.817 1.00 88.81 248 ALA A C 1
ATOM 1959 O O . ALA A 1 248 ? 24.795 -11.767 -2.735 1.00 88.81 248 ALA A O 1
ATOM 1960 N N . ILE A 1 249 ? 22.811 -12.036 -3.755 1.00 87.75 249 ILE A N 1
ATOM 1961 C CA . ILE A 1 249 ? 23.322 -12.905 -4.824 1.00 87.75 249 ILE A CA 1
ATOM 1962 C C . ILE A 1 249 ? 24.294 -12.130 -5.720 1.00 87.75 249 ILE A C 1
ATOM 1964 O O . ILE A 1 249 ? 25.412 -12.589 -5.935 1.00 87.75 249 ILE A O 1
ATOM 1968 N N . LYS A 1 250 ? 23.909 -10.937 -6.193 1.00 87.94 250 LYS A N 1
ATOM 1969 C CA . LYS A 1 250 ? 24.776 -10.086 -7.025 1.00 87.94 250 LYS A CA 1
ATOM 1970 C C . LYS A 1 250 ? 26.071 -9.699 -6.313 1.00 87.94 250 LYS A C 1
ATOM 1972 O O . LYS A 1 250 ? 27.127 -9.742 -6.936 1.00 87.94 250 LYS A O 1
ATOM 1977 N N . ASP A 1 251 ? 26.005 -9.357 -5.031 1.00 90.38 251 ASP A N 1
ATOM 1978 C CA . ASP A 1 251 ? 27.182 -9.022 -4.224 1.00 90.38 251 ASP A CA 1
ATOM 1979 C C . ASP A 1 251 ? 28.115 -10.229 -4.093 1.00 90.38 251 ASP A C 1
ATOM 1981 O O . ASP A 1 251 ? 29.330 -10.099 -4.228 1.00 90.38 251 ASP A O 1
ATOM 1985 N N . ARG A 1 252 ? 27.557 -11.431 -3.904 1.00 87.69 252 ARG A N 1
ATOM 1986 C CA . ARG A 1 252 ? 28.345 -12.664 -3.849 1.00 87.69 252 ARG A CA 1
ATOM 1987 C C . ARG A 1 252 ? 28.993 -12.995 -5.191 1.00 87.69 252 ARG A C 1
ATOM 1989 O O . ARG A 1 252 ? 30.164 -13.354 -5.219 1.00 87.69 252 ARG A O 1
ATOM 1996 N N . MET A 1 253 ? 28.281 -12.805 -6.299 1.00 87.31 253 MET A N 1
ATOM 1997 C CA . MET A 1 253 ? 28.824 -13.011 -7.647 1.00 87.31 253 MET A CA 1
ATOM 1998 C C . MET A 1 253 ? 30.012 -12.094 -7.972 1.00 87.31 253 MET A C 1
ATOM 2000 O O . MET A 1 253 ? 30.836 -12.466 -8.795 1.00 87.31 253 MET A O 1
ATOM 2004 N N . GLN A 1 254 ? 30.137 -10.924 -7.333 1.00 88.75 254 GLN A N 1
ATOM 2005 C CA . GLN A 1 254 ? 31.309 -10.049 -7.507 1.00 88.75 254 GLN A CA 1
ATOM 2006 C C . GLN A 1 254 ? 32.581 -10.604 -6.850 1.00 88.75 254 GLN A C 1
ATOM 2008 O O . GLN A 1 254 ? 33.680 -10.145 -7.159 1.00 88.75 254 GLN A O 1
ATOM 2013 N N . ILE A 1 255 ? 32.433 -11.551 -5.921 1.00 88.81 255 ILE A N 1
ATOM 2014 C CA . ILE A 1 255 ? 33.535 -12.175 -5.182 1.00 88.81 255 ILE A CA 1
ATOM 2015 C C . ILE A 1 255 ? 33.956 -13.490 -5.853 1.00 88.81 255 ILE A C 1
ATOM 2017 O O . ILE A 1 255 ? 35.134 -13.845 -5.824 1.00 88.81 255 ILE A O 1
ATOM 2021 N N . GLU A 1 256 ? 33.005 -14.209 -6.451 1.00 86.06 256 GLU A N 1
ATOM 2022 C CA . GLU A 1 256 ? 33.248 -15.492 -7.114 1.00 86.06 256 GLU A CA 1
ATOM 2023 C C . GLU A 1 256 ? 33.896 -15.316 -8.501 1.00 86.06 256 GLU A C 1
ATOM 2025 O O . GLU A 1 256 ? 33.686 -14.324 -9.199 1.00 86.06 256 GLU A O 1
ATOM 2030 N N . SER A 1 257 ? 34.684 -16.308 -8.931 1.00 81.88 257 SER A N 1
ATOM 2031 C CA . SER A 1 257 ? 35.239 -16.329 -10.293 1.00 81.88 257 SER A CA 1
ATOM 2032 C C . SER A 1 257 ? 34.126 -16.601 -11.318 1.00 81.88 257 SER A C 1
ATOM 2034 O O . SER A 1 257 ? 33.337 -17.522 -11.073 1.00 81.88 257 SER A O 1
ATOM 2036 N N . PRO A 1 258 ? 34.087 -15.907 -12.476 1.00 78.69 258 PRO A N 1
ATOM 2037 C CA . PRO A 1 258 ? 33.079 -16.132 -13.519 1.00 78.69 258 PRO A CA 1
ATOM 2038 C C . PRO A 1 258 ? 33.018 -17.573 -14.041 1.00 78.69 258 PRO A C 1
ATOM 2040 O O . PRO A 1 258 ? 31.968 -18.020 -14.482 1.00 78.69 258 PRO A O 1
ATOM 2043 N N . ASP A 1 259 ? 34.131 -18.307 -13.957 1.00 79.19 259 ASP A N 1
ATOM 2044 C CA . ASP A 1 259 ? 34.229 -19.699 -14.415 1.00 79.19 259 ASP A CA 1
ATOM 2045 C C . ASP A 1 259 ? 33.876 -20.727 -13.320 1.00 79.19 259 ASP A C 1
ATOM 2047 O O . ASP A 1 259 ? 34.011 -21.933 -13.530 1.00 79.19 259 ASP A O 1
ATOM 2051 N N . SER A 1 260 ? 33.485 -20.285 -12.119 1.00 86.88 260 SER A N 1
ATOM 2052 C CA . SER A 1 260 ? 33.157 -21.202 -11.021 1.00 86.88 260 SER A CA 1
ATOM 2053 C C . SER A 1 260 ? 31.749 -21.786 -11.154 1.00 86.88 260 SER A C 1
ATOM 2055 O O . SER A 1 260 ? 30.811 -21.104 -11.563 1.00 86.88 260 SER A O 1
ATOM 2057 N N . GLU A 1 261 ? 31.576 -23.042 -10.728 1.00 85.50 261 GLU A N 1
ATOM 2058 C CA . GLU A 1 261 ? 30.248 -23.670 -10.621 1.00 85.50 261 GLU A CA 1
ATOM 2059 C C . GLU A 1 261 ? 29.314 -22.837 -9.728 1.00 85.50 261 GLU A C 1
ATOM 2061 O O . GLU A 1 261 ? 28.159 -22.620 -10.075 1.00 85.50 261 GLU A O 1
ATOM 2066 N N . ILE A 1 262 ? 29.853 -22.252 -8.653 1.00 85.12 262 ILE A N 1
ATOM 2067 C CA . ILE A 1 262 ? 29.115 -21.367 -7.742 1.00 85.12 262 ILE A CA 1
ATOM 2068 C C . ILE A 1 262 ? 28.575 -20.132 -8.480 1.00 85.12 262 ILE A C 1
ATOM 2070 O O . ILE A 1 262 ? 27.444 -19.722 -8.236 1.00 85.12 262 ILE A O 1
ATOM 2074 N N . PHE A 1 263 ? 29.350 -19.527 -9.384 1.00 86.50 263 PHE A N 1
ATOM 2075 C CA . PHE A 1 263 ? 28.886 -18.385 -10.174 1.00 86.50 263 PHE A CA 1
ATOM 2076 C C . PHE A 1 263 ? 27.724 -18.769 -11.099 1.00 86.50 263 PHE A C 1
ATOM 2078 O O . PHE A 1 263 ? 26.743 -18.028 -11.171 1.00 86.50 263 PHE A O 1
ATOM 2085 N N . ASN A 1 264 ? 27.800 -19.936 -11.744 1.00 84.38 264 ASN A N 1
ATOM 2086 C CA . ASN A 1 264 ? 26.726 -20.447 -12.600 1.00 84.38 264 ASN A CA 1
ATOM 2087 C C . ASN A 1 264 ? 25.445 -20.726 -11.798 1.00 84.38 264 ASN A C 1
ATOM 2089 O O . ASN A 1 264 ? 24.371 -20.282 -12.203 1.00 84.38 264 ASN A O 1
ATOM 2093 N N . ASP A 1 265 ? 25.561 -21.362 -10.628 1.00 87.06 265 ASP A N 1
ATOM 2094 C CA . ASP A 1 265 ? 24.429 -21.616 -9.726 1.00 87.06 265 ASP A CA 1
ATOM 2095 C C . ASP A 1 265 ? 23.769 -20.301 -9.272 1.00 87.06 265 ASP A C 1
ATOM 2097 O O . ASP A 1 265 ? 22.545 -20.150 -9.279 1.00 87.06 265 ASP A O 1
ATOM 2101 N N . LEU A 1 266 ? 24.578 -19.303 -8.894 1.00 86.19 266 LEU A N 1
ATOM 2102 C CA . LEU A 1 266 ? 24.090 -17.979 -8.499 1.00 86.19 266 LEU A CA 1
ATOM 2103 C C . LEU A 1 266 ? 23.417 -17.235 -9.661 1.00 86.19 266 LEU A C 1
ATOM 2105 O O . LEU A 1 266 ? 22.425 -16.535 -9.448 1.00 86.19 266 LEU A O 1
ATOM 2109 N N . GLN A 1 267 ? 23.927 -17.394 -10.883 1.00 84.69 267 GLN A N 1
ATOM 2110 C CA . GLN A 1 267 ? 23.324 -16.821 -12.081 1.00 84.69 267 GLN A CA 1
ATOM 2111 C C . GLN A 1 267 ? 21.965 -17.462 -12.387 1.00 84.69 267 GLN A C 1
ATOM 2113 O O . GLN A 1 267 ? 21.017 -16.748 -12.716 1.00 84.69 267 GLN A O 1
ATOM 2118 N N . GLU A 1 268 ? 21.837 -18.779 -12.218 1.00 85.75 268 GLU A N 1
ATOM 2119 C CA . GLU A 1 268 ? 20.573 -19.495 -12.400 1.00 85.75 268 GLU A CA 1
ATOM 2120 C C . GLU A 1 268 ? 19.504 -19.019 -11.398 1.00 85.75 268 GLU A C 1
ATOM 2122 O O . GLU A 1 268 ? 18.358 -18.767 -11.778 1.00 85.75 268 GLU A O 1
ATOM 2127 N N . LEU A 1 269 ? 19.892 -18.765 -10.141 1.00 82.44 269 LEU A N 1
ATOM 2128 C CA . LEU A 1 269 ? 19.001 -18.221 -9.104 1.00 82.44 269 LEU A CA 1
ATOM 2129 C C . LEU A 1 269 ? 18.466 -16.811 -9.410 1.00 82.44 269 LEU A C 1
ATOM 2131 O O . LEU A 1 269 ? 17.418 -16.422 -8.886 1.00 82.44 269 LEU A O 1
ATOM 2135 N N . LEU A 1 270 ? 19.156 -16.021 -10.240 1.00 76.31 270 LEU A N 1
ATOM 2136 C CA . LEU A 1 270 ? 18.676 -14.701 -10.661 1.00 76.31 270 LEU A CA 1
ATOM 2137 C C . LEU A 1 270 ? 17.615 -14.773 -11.772 1.00 76.31 270 LEU A C 1
ATOM 2139 O O . LEU A 1 270 ? 16.918 -13.772 -11.979 1.00 76.31 270 LEU A O 1
ATOM 2143 N N . GLY A 1 271 ? 17.429 -15.925 -12.423 1.00 65.25 271 GLY A N 1
ATOM 2144 C CA . GLY A 1 271 ? 16.500 -16.102 -13.542 1.00 65.25 271 GLY A CA 1
ATOM 2145 C C . GLY A 1 271 ? 16.906 -15.330 -14.810 1.00 65.25 271 GLY A C 1
ATOM 2146 O O . GLY A 1 271 ? 17.700 -14.392 -14.760 1.00 65.25 271 GLY A O 1
ATOM 2147 N N . GLY A 1 272 ? 16.363 -15.739 -15.962 1.00 56.31 272 GLY A N 1
ATOM 2148 C CA . GLY A 1 272 ? 16.571 -15.047 -17.242 1.00 56.31 272 GLY A CA 1
ATOM 2149 C C . GLY A 1 272 ? 15.847 -13.697 -17.300 1.00 56.31 272 GLY A C 1
ATOM 2150 O O . GLY A 1 272 ? 14.753 -13.572 -16.746 1.00 56.31 272 GLY A O 1
ATOM 2151 N N . GLU A 1 273 ? 16.484 -12.706 -17.937 1.00 41.25 273 GLU A N 1
ATOM 2152 C CA . GLU A 1 273 ? 15.942 -11.350 -18.161 1.00 41.25 273 GLU A CA 1
ATOM 2153 C C . GLU A 1 273 ? 14.644 -11.325 -18.979 1.00 41.25 273 GLU A C 1
ATOM 2155 O O . GLU A 1 273 ? 14.525 -12.111 -19.949 1.00 41.25 273 GLU A O 1
#

Foldseek 3Di:
DDPDDDDPPPDDDDDDLVNVQLLQPVDPPRQHVCNVVVHDDPVRHRGHDHPCVVVLVVLCVCVVVVHDLVVSCVVVVHPDSVVSVVSHPDDPVNVVVVVCVLVPPDPQPPPPCSVCPVVPPDDPVVCVPDPQNDWAQDLQAIFSDDVVVDPDPCPPVLLQDQRGKHFAPPPRNLVVLVVVLVVLVVQLVVLVVCVVVPPPPSVVVNVVSVVSNVSSVVVNCQNPDPVHDGGDIDGDDDLPRDDPLLVVLVVVLVVDDCPDPSNVVSVVVSPDD

Radius of gyration: 29.4 Å; Cα contacts (8 Å, |Δi|>4): 235; chains: 1; bounding box: 72×65×74 Å

pLDDT: mean 81.35, std 14.61, range [32.75, 98.38]

InterPro domains:
  IPR011010 DNA breaking-rejoining enzyme, catalytic core [SSF56349] (39-97)

Mean predicted aligned error: 17.3 Å

Nearest PDB structures (foldseek):
  7pjs-assembly1_Y  TM=8.904E-01  e=2.942E+00  Escherichia coli
  5dfe-assembly1_R2  TM=8.539E-01  e=2.942E+00  Thermus thermophilus HB8
  6zbj-assembly1_C  TM=1.660E-01  e=7.597E+00  Plasmodium falciparum

Organism: NCBI:txid28077

Solvent-accessible surface area (backbone atoms only — not comparable to full-atom values): 16381 Å² total; per-residue (Å²): 140,84,83,72,83,82,82,62,92,84,64,91,70,85,89,46,72,63,59,54,26,36,39,34,31,69,40,90,94,51,81,17,57,42,62,72,73,70,46,53,42,98,88,67,45,79,57,66,46,56,79,61,54,59,58,29,54,54,44,36,50,41,51,75,73,67,50,49,67,65,55,50,20,56,78,67,71,46,95,47,57,77,67,48,62,87,36,56,73,72,50,71,68,55,54,49,50,51,55,43,57,48,66,73,74,40,98,61,79,45,78,100,52,56,76,57,67,75,79,65,85,68,53,73,67,60,49,71,67,42,94,62,81,38,77,46,81,52,79,63,34,32,31,48,62,57,66,88,82,44,80,78,89,57,81,81,48,51,86,64,31,67,54,28,36,30,54,29,77,45,63,71,29,51,50,48,48,51,52,51,34,55,52,36,48,56,51,28,50,54,27,46,50,42,32,74,72,62,47,90,69,23,59,64,50,25,54,53,31,47,54,52,33,54,50,40,51,52,52,50,50,59,64,67,36,85,90,55,59,74,70,43,79,44,64,58,86,50,95,82,48,89,45,74,65,62,48,53,46,54,58,49,50,75,74,46,54,86,88,35,70,67,33,52,55,51,52,58,76,67,53,86,133

Secondary structure (DSSP, 8-state):
--------TT--PPPPHHHHHHHTT-STTSPPHHHHHT-B-TTSPBP---HHHHHHHHHHHHHHTT--HHHHHHHTT-S-GGGGTTT----HHHHHHHHHHHHHH-TT-STTT----------HHHHHT-S-S--EE-SSSEE---TTT---TTTT--TT-TTEEEETT-HHHHHHHHHHHHHHHHHHHHHHHHHHTT-TTHHHHHHHHHHHHHHHHHHHHHHH-TTSPTT-EEE---TT---HHHHHHHHHHTTS-TTSHHHHHHHHHT---

Sequence (273 aa):
MHAKRGTILCLLEPVTTNQVNETLGAKPGVQSIFARFGFTEPDGSPIRLHSHQFRHWLNTLAHRGGMSQLDIAKWSSRKDIRQNQDYDHMAPEEFLAMARDLTANDKHLFGGLAELIAKVPTSRDEFMMLEYPTAHVTELGFCIHDFTALPCEKHRDCIQCNEHICVKGDGAKKTRIKEQLALAEAQLEQATEAAAEGYYGAERWQEHHQATVDRFRNLVGILDDPAIPAGSLVRLTNCKEFSPIRLAIKDRMQIESPDSEIFNDLQELLGGE